Protein AF-0000000070419846 (afdb_homodimer)

Nearest PDB structures (foldseek):
  5hi3-assembly1_A  TM=6.469E-01  e=5.608E-05  Homo sapiens
  3jvf-assembly1_A  TM=5.948E-01  e=1.425E-04  Homo sapiens
  5hhx-assembly1_A-2  TM=6.392E-01  e=7.287E-04  Homo sapiens
  8ruu-assembly1_Y  TM=5.527E-01  e=9.476E-05  Homo sapiens
  1b8k-assembly1_A-2  TM=4.950E-01  e=3.834E-02  Homo sapiens

Foldseek 3Di:
DPPPPPPPPPPPPPPPPPQQADDFPDFDDDDDDDDPVQVVVLQCVLDPPPPPQQPQFFQVVVADVSFWDKDKAFPDPDQAPVSLQVCVVVDPDDDPQSPDQFHWGKIWIAHRFKVVGIDIAIDTRDQAGPPDPDCPFKGKDFRWRWDWMWGDNDSVDIDTTIGTGGHHIDMDTDDVDDDPPCSVD/DPPPPPPPPPPPPPPPPPLQADDFPDFDDDDDDDDPVQVVVLQCLLDPPPPPQQPQFGQVVVADVSFWDKDKAFPDPDQAPVSLQVCVVVDPDDDPQSPDQFHWGKIWIAHRFKVVGIDIAIDTRDQAGPPDPDCPFKGKDFRWRWDWMWGDNDSPDIDTTIGTGGHHIDMDTDDPDPPPVCSPD

Structure (mmCIF, N/CA/C/O backbone):
data_AF-0000000070419846-model_v1
#
loop_
_entity.id
_entity.type
_entity.pdbx_description
1 polymer 'Uncharacterized protein LOC111119300'
#
loop_
_atom_site.group_PDB
_atom_site.id
_atom_site.type_symbol
_atom_site.label_atom_id
_atom_site.label_alt_id
_atom_site.label_comp_id
_atom_site.label_asym_id
_atom_site.label_entity_id
_atom_site.label_seq_id
_atom_site.pdbx_PDB_ins_code
_atom_site.Cartn_x
_atom_site.Cartn_y
_atom_site.Cartn_z
_atom_site.occupancy
_atom_site.B_iso_or_equiv
_atom_site.auth_seq_id
_atom_site.auth_comp_id
_atom_site.auth_asym_id
_atom_site.auth_atom_id
_atom_site.pdbx_PDB_model_num
ATOM 1 N N . MET A 1 1 ? -61.688 34.969 5.359 1 37.31 1 MET A N 1
ATOM 2 C CA . MET A 1 1 ? -61.438 33.656 4.758 1 37.31 1 MET A CA 1
ATOM 3 C C . MET A 1 1 ? -59.969 33.469 4.426 1 37.31 1 MET A C 1
ATOM 5 O O . MET A 1 1 ? -59.438 34.094 3.494 1 37.31 1 MET A O 1
ATOM 9 N N . ILE A 1 2 ? -59.062 33.344 5.5 1 50.28 2 ILE A N 1
ATOM 10 C CA . ILE A 1 2 ? -57.625 33.125 5.473 1 50.28 2 ILE A CA 1
ATOM 11 C C . ILE A 1 2 ? -57.312 31.781 4.797 1 50.28 2 ILE A C 1
ATOM 13 O O . ILE A 1 2 ? -57.781 30.719 5.246 1 50.28 2 ILE A O 1
ATOM 17 N N . SER A 1 3 ? -57.031 31.766 3.43 1 44 3 SER A N 1
ATOM 18 C CA . SER A 1 3 ? -56.594 30.625 2.652 1 44 3 SER A CA 1
ATOM 19 C C . SER A 1 3 ? -55.281 30.078 3.186 1 44 3 SER A C 1
ATOM 21 O O . SER A 1 3 ? -54.281 30.812 3.258 1 44 3 SER A O 1
ATOM 23 N N . VAL A 1 4 ? -55.281 29.141 4.18 1 50.97 4 VAL A N 1
ATOM 24 C CA . VAL A 1 4 ? -54.156 28.344 4.625 1 50.97 4 VAL A CA 1
ATOM 25 C C . VAL A 1 4 ? -53.594 27.531 3.455 1 50.97 4 VAL A C 1
ATOM 27 O O . VAL A 1 4 ? -54.312 26.719 2.867 1 50.97 4 VAL A O 1
ATOM 30 N N . TYR A 1 5 ? -52.656 28.141 2.639 1 42.56 5 TYR A N 1
ATOM 31 C CA . TYR A 1 5 ? -51.844 27.359 1.703 1 42.56 5 TYR A CA 1
ATOM 32 C C . TYR A 1 5 ? -51.094 26.25 2.426 1 42.56 5 TYR A C 1
ATOM 34 O O . TYR A 1 5 ? -50.281 26.531 3.311 1 42.56 5 TYR A O 1
ATOM 42 N N . THR A 1 6 ? -51.688 25.016 2.541 1 43.53 6 THR A N 1
ATOM 43 C CA . THR A 1 6 ? -50.938 23.812 2.941 1 43.53 6 THR A CA 1
ATOM 44 C C . THR A 1 6 ? -49.781 23.531 1.973 1 43.53 6 THR A C 1
ATOM 46 O O . THR A 1 6 ? -50.031 23.328 0.778 1 43.53 6 THR A O 1
ATOM 49 N N . ILE A 1 7 ? -48.625 24.109 2.199 1 44.09 7 ILE A N 1
ATOM 50 C CA . ILE A 1 7 ? -47.406 23.688 1.52 1 44.09 7 ILE A CA 1
ATOM 51 C C . ILE A 1 7 ? -47.188 22.188 1.728 1 44.09 7 ILE A C 1
ATOM 53 O O . ILE A 1 7 ? -46.969 21.734 2.857 1 44.09 7 ILE A O 1
ATOM 57 N N . LEU A 1 8 ? -47.781 21.312 0.876 1 41.56 8 LEU A N 1
ATOM 58 C CA . LEU A 1 8 ? -47.438 19.906 0.787 1 41.56 8 LEU A CA 1
ATOM 59 C C . LEU A 1 8 ? -45.938 19.75 0.478 1 41.56 8 LEU A C 1
ATOM 61 O O . LEU A 1 8 ? -45.5 20.062 -0.626 1 41.56 8 LEU A O 1
ATOM 65 N N . THR A 1 9 ? -45 19.906 1.43 1 42.72 9 THR A N 1
ATOM 66 C CA . THR A 1 9 ? -43.625 19.516 1.261 1 42.72 9 THR A CA 1
ATOM 67 C C . THR A 1 9 ? -43.5 18.047 0.885 1 42.72 9 THR A C 1
ATOM 69 O O . THR A 1 9 ? -43.906 17.172 1.655 1 42.72 9 THR A O 1
ATOM 72 N N . THR A 1 10 ? -43.656 17.688 -0.413 1 47.22 10 THR A N 1
ATOM 73 C CA . THR A 1 10 ? -43.25 16.359 -0.835 1 47.22 10 THR A CA 1
ATOM 74 C C . THR A 1 10 ? -41.812 16.094 -0.409 1 47.22 10 THR A C 1
ATOM 76 O O . THR A 1 10 ? -40.875 16.797 -0.834 1 47.22 10 THR A O 1
ATOM 79 N N . LEU A 1 11 ? -41.562 15.617 0.785 1 41.91 11 LEU A N 1
ATOM 80 C CA . LEU A 1 11 ? -40.281 15.023 1.128 1 41.91 11 LEU A CA 1
ATOM 81 C C . LEU A 1 11 ? -39.875 14.008 0.073 1 41.91 11 LEU A C 1
ATOM 83 O O . LEU A 1 11 ? -40.5 12.969 -0.097 1 41.91 11 LEU A O 1
ATOM 87 N N . TYR A 1 12 ? -39.25 14.445 -1.065 1 44 12 TYR A N 1
ATOM 88 C CA . TYR A 1 12 ? -38.531 13.531 -1.932 1 44 12 TYR A CA 1
ATOM 89 C C . TYR A 1 12 ? -37.562 12.656 -1.119 1 44 12 TYR A C 1
ATOM 91 O O . TYR A 1 12 ? -36.531 13.117 -0.661 1 44 12 TYR A O 1
ATOM 99 N N . PHE A 1 13 ? -38.188 11.672 -0.424 1 40.84 13 PHE A N 1
ATOM 100 C CA . PHE A 1 13 ? -37.281 10.609 0.013 1 40.84 13 PHE A CA 1
ATOM 101 C C . PHE A 1 13 ? -36.531 10.023 -1.17 1 40.84 13 PHE A C 1
ATOM 103 O O . PHE A 1 13 ? -37.062 9.195 -1.908 1 40.84 13 PHE A O 1
ATOM 110 N N . LEU A 1 14 ? -35.594 10.727 -1.735 1 43.72 14 LEU A N 1
ATOM 111 C CA . LEU A 1 14 ? -34.625 9.969 -2.529 1 43.72 14 LEU A CA 1
ATOM 112 C C . LEU A 1 14 ? -34.094 8.773 -1.743 1 43.72 14 LEU A C 1
ATOM 114 O O . LEU A 1 14 ? -33.219 8.938 -0.899 1 43.72 14 LEU A O 1
ATOM 118 N N . GLY A 1 15 ? -35.031 7.891 -1.406 1 41.66 15 GLY A N 1
ATOM 119 C CA . GLY A 1 15 ? -34.469 6.629 -0.941 1 41.66 15 GLY A CA 1
ATOM 120 C C . GLY A 1 15 ? -33.25 6.176 -1.75 1 41.66 15 GLY A C 1
ATOM 121 O O . GLY A 1 15 ? -33.312 6.172 -2.982 1 41.66 15 GLY A O 1
ATOM 122 N N . ALA A 1 16 ? -32.094 6.34 -1.321 1 46.41 16 ALA A N 1
ATOM 123 C CA . ALA A 1 16 ? -30.984 5.594 -1.907 1 46.41 16 ALA A CA 1
ATOM 124 C C . ALA A 1 16 ? -31.422 4.188 -2.311 1 46.41 16 ALA A C 1
ATOM 126 O O . ALA A 1 16 ? -31.812 3.387 -1.463 1 46.41 16 ALA A O 1
ATOM 127 N N . THR A 1 17 ? -32.062 3.947 -3.406 1 48.06 17 THR A N 1
ATOM 128 C CA . THR A 1 17 ? -32.25 2.582 -3.885 1 48.06 17 THR A CA 1
ATOM 129 C C . THR A 1 17 ? -30.984 1.756 -3.658 1 48.06 17 THR A C 1
ATOM 131 O O . THR A 1 17 ? -29.922 2.068 -4.207 1 48.06 17 THR A O 1
ATOM 134 N N . ALA A 1 18 ? -30.828 1.277 -2.471 1 52.78 18 ALA A N 1
ATOM 135 C CA . ALA A 1 18 ? -29.797 0.245 -2.332 1 52.78 18 ALA A CA 1
ATOM 136 C C . ALA A 1 18 ? -29.781 -0.679 -3.547 1 52.78 18 ALA A C 1
ATOM 138 O O . ALA A 1 18 ? -30.812 -1.282 -3.887 1 52.78 18 ALA A O 1
ATOM 139 N N . ALA A 1 19 ? -29 -0.347 -4.539 1 59.25 19 ALA A N 1
ATOM 140 C CA . ALA A 1 19 ? -28.891 -1.226 -5.699 1 59.25 19 ALA A CA 1
ATOM 141 C C . ALA A 1 19 ? -28.922 -2.693 -5.281 1 59.25 19 ALA A C 1
ATOM 143 O O . ALA A 1 19 ? -28.219 -3.09 -4.344 1 59.25 19 ALA A O 1
ATOM 144 N N . MET A 1 20 ? -29.969 -3.449 -5.504 1 72.81 20 MET A N 1
ATOM 145 C CA . MET A 1 20 ? -30.141 -4.883 -5.285 1 72.81 20 MET A CA 1
ATOM 146 C C . MET A 1 20 ? -28.906 -5.656 -5.754 1 72.81 20 MET A C 1
ATOM 148 O O . MET A 1 20 ? -28.453 -5.477 -6.887 1 72.81 20 MET A O 1
ATOM 152 N N . THR A 1 21 ? -28 -6.102 -4.875 1 78.62 21 THR A N 1
ATOM 153 C CA . THR A 1 21 ? -26.859 -6.945 -5.215 1 78.62 21 THR A CA 1
ATOM 154 C C . THR A 1 21 ? -27.312 -8.344 -5.605 1 78.62 21 THR A C 1
ATOM 156 O O . THR A 1 21 ? -28.25 -8.891 -5.004 1 78.62 21 THR A O 1
ATOM 159 N N . ILE A 1 22 ? -26.906 -8.797 -6.738 1 83.69 22 ILE A N 1
ATOM 160 C CA . ILE A 1 22 ? -27.219 -10.125 -7.254 1 83.69 22 ILE A CA 1
ATOM 161 C C . ILE A 1 22 ? -26.375 -11.172 -6.523 1 83.69 22 ILE A C 1
ATOM 163 O O . ILE A 1 22 ? -25.172 -10.984 -6.336 1 83.69 22 ILE A O 1
ATOM 167 N N . ARG A 1 23 ? -27.047 -12.227 -6.008 1 84.12 23 ARG A N 1
ATOM 168 C CA . ARG A 1 23 ? -26.344 -13.375 -5.438 1 84.12 23 ARG A CA 1
ATOM 169 C C . ARG A 1 23 ? -26.438 -14.586 -6.355 1 84.12 23 ARG A C 1
ATOM 171 O O . ARG A 1 23 ? -27.531 -15.008 -6.715 1 84.12 23 ARG A O 1
ATOM 178 N N . CYS A 1 24 ? -25.25 -15.055 -6.676 1 86.31 24 CYS A N 1
ATOM 179 C CA . CYS A 1 24 ? -25.203 -16.219 -7.543 1 86.31 24 CYS A CA 1
ATOM 180 C C . CYS A 1 24 ? -25.141 -17.5 -6.723 1 86.31 24 CYS A C 1
ATOM 182 O O . CYS A 1 24 ? -24.516 -17.547 -5.664 1 86.31 24 CYS A O 1
ATOM 184 N N . ASN A 1 25 ? -25.781 -18.547 -7.051 1 82.06 25 ASN A N 1
ATOM 185 C CA . ASN A 1 25 ? -25.875 -19.797 -6.316 1 82.06 25 ASN A CA 1
ATOM 186 C C . ASN A 1 25 ? -24.562 -20.562 -6.324 1 82.06 25 ASN A C 1
ATOM 188 O O . ASN A 1 25 ? -24.219 -21.234 -5.352 1 82.06 25 ASN A O 1
ATOM 192 N N . ARG A 1 26 ? -23.797 -20.438 -7.375 1 80.88 26 ARG A N 1
ATOM 193 C CA . ARG A 1 26 ? -22.531 -21.156 -7.477 1 80.88 26 ARG A CA 1
ATOM 194 C C . ARG A 1 26 ? -21.375 -20.328 -6.922 1 80.88 26 ARG A C 1
ATOM 196 O O . ARG A 1 26 ? -21.156 -19.203 -7.359 1 80.88 26 ARG A O 1
ATOM 203 N N . PRO A 1 27 ? -20.766 -21.016 -5.949 1 80 27 PRO A N 1
ATOM 204 C CA . PRO A 1 27 ? -19.578 -20.281 -5.473 1 80 27 PRO A CA 1
ATOM 205 C C . PRO A 1 27 ? -18.531 -20.078 -6.562 1 80 27 PRO A C 1
ATOM 207 O O . PRO A 1 27 ? -18.438 -20.891 -7.484 1 80 27 PRO A O 1
ATOM 210 N N . LEU A 1 28 ? -17.953 -18.938 -6.5 1 82.06 28 LEU A N 1
ATOM 211 C CA . LEU A 1 28 ? -16.859 -18.672 -7.43 1 82.06 28 LEU A CA 1
ATOM 212 C C . LEU A 1 28 ? -15.594 -19.406 -6.996 1 82.06 28 LEU A C 1
ATOM 214 O O . LEU A 1 28 ? -14.891 -18.953 -6.086 1 82.06 28 LEU A O 1
ATOM 218 N N . THR A 1 29 ? -15.43 -20.594 -7.473 1 75.81 29 THR A N 1
ATOM 219 C CA . THR A 1 29 ? -14.25 -21.391 -7.16 1 75.81 29 THR A CA 1
ATOM 220 C C . THR A 1 29 ? -13.328 -21.484 -8.375 1 75.81 29 THR A C 1
ATOM 222 O O . THR A 1 29 ? -13.578 -22.281 -9.289 1 75.81 29 THR A O 1
ATOM 225 N N . LEU A 1 30 ? -12.539 -20.578 -8.484 1 81.5 30 LEU A N 1
ATOM 226 C CA . LEU A 1 30 ? -11.555 -20.562 -9.57 1 81.5 30 LEU A CA 1
ATOM 227 C C . LEU A 1 30 ? -10.141 -20.703 -9.023 1 81.5 30 LEU A C 1
ATOM 229 O O . LEU A 1 30 ? -9.859 -20.281 -7.898 1 81.5 30 LEU A O 1
ATOM 233 N N . THR A 1 31 ? -9.414 -21.469 -9.789 1 84.19 31 THR A N 1
ATOM 234 C CA . THR A 1 31 ? -7.996 -21.484 -9.453 1 84.19 31 THR A CA 1
ATOM 235 C C . THR A 1 31 ? -7.359 -20.125 -9.734 1 84.19 31 THR A C 1
ATOM 237 O O . THR A 1 31 ? -7.539 -19.562 -10.82 1 84.19 31 THR A O 1
ATOM 240 N N . TYR A 1 32 ? -6.836 -19.625 -8.828 1 88.12 32 TYR A N 1
ATOM 241 C CA . TYR A 1 32 ? -6.223 -18.312 -8.93 1 88.12 32 TYR A CA 1
ATOM 242 C C . TYR A 1 32 ? -4.738 -18.359 -8.578 1 88.12 32 TYR A C 1
ATOM 244 O O . TYR A 1 32 ? -4.363 -18.938 -7.555 1 88.12 32 TYR 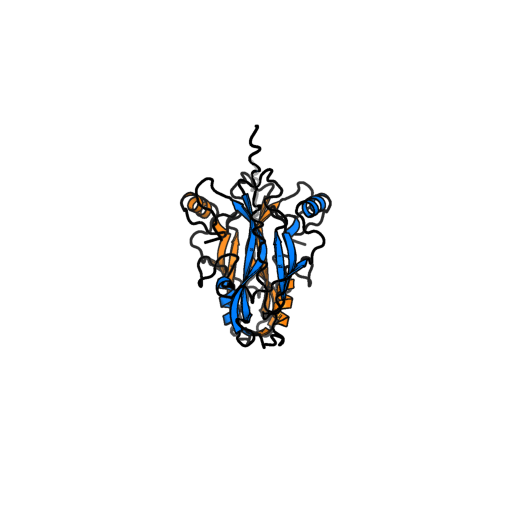A O 1
ATOM 252 N N . SER A 1 33 ? -3.934 -17.906 -9.617 1 90.19 33 SER A N 1
ATOM 253 C CA . SER A 1 33 ? -2.492 -17.844 -9.391 1 90.19 33 SER A CA 1
ATOM 254 C C . SER A 1 33 ? -1.874 -16.656 -10.133 1 90.19 33 SER A C 1
ATOM 256 O O . SER A 1 33 ? -2.434 -16.172 -11.125 1 90.19 33 SER A O 1
ATOM 258 N N . LYS A 1 34 ? -0.751 -16.25 -9.57 1 91.25 34 LYS A N 1
ATOM 259 C CA . LYS A 1 34 ? 0.031 -15.18 -10.195 1 91.25 34 LYS A CA 1
ATOM 260 C C . LYS A 1 34 ? 1.5 -15.578 -10.312 1 91.25 34 LYS A C 1
ATOM 262 O O . LYS A 1 34 ? 2.064 -16.172 -9.398 1 91.25 34 LYS A O 1
ATOM 267 N N . ASN A 1 35 ? 2.006 -15.242 -11.5 1 91.38 35 ASN A N 1
ATOM 268 C CA . ASN A 1 35 ? 3.436 -15.477 -11.688 1 91.38 35 ASN A CA 1
ATOM 269 C C . ASN A 1 35 ? 4.242 -14.195 -11.492 1 91.38 35 ASN A C 1
ATOM 271 O O . ASN A 1 35 ? 3.689 -13.156 -11.125 1 91.38 35 ASN A O 1
ATOM 275 N N . GLU A 1 36 ? 5.562 -14.273 -11.727 1 90.75 36 GLU A N 1
ATOM 276 C CA . GLU A 1 36 ? 6.461 -13.148 -11.492 1 90.75 36 GLU A CA 1
ATOM 277 C C . GLU A 1 36 ? 6.09 -11.953 -12.367 1 90.75 36 GLU A C 1
ATOM 279 O O . GLU A 1 36 ? 6.113 -10.812 -11.906 1 90.75 36 GLU A O 1
ATOM 284 N N . GLY A 1 37 ? 5.816 -12.281 -13.586 1 90.75 37 GLY A N 1
ATOM 285 C CA . GLY A 1 37 ? 5.414 -11.227 -14.5 1 90.75 37 GLY A CA 1
ATOM 286 C C . GLY A 1 37 ? 4.164 -10.492 -14.047 1 90.75 37 GLY A C 1
ATOM 287 O O . GLY A 1 37 ? 4.086 -9.266 -14.148 1 90.75 37 GLY A O 1
ATOM 288 N N . ASP A 1 38 ? 3.174 -11.195 -13.547 1 92.12 38 ASP A N 1
ATOM 289 C CA . ASP A 1 38 ? 1.941 -10.617 -13.023 1 92.12 38 ASP A CA 1
ATOM 290 C C . ASP A 1 38 ? 2.229 -9.703 -11.836 1 92.12 38 ASP A C 1
ATOM 292 O O . ASP A 1 38 ? 1.673 -8.609 -11.734 1 92.12 38 ASP A O 1
ATOM 296 N N . ILE A 1 39 ? 3.125 -10.18 -11.008 1 92.44 39 ILE A N 1
ATOM 297 C CA . ILE A 1 39 ? 3.445 -9.445 -9.789 1 92.44 39 ILE A CA 1
ATOM 298 C C . ILE A 1 39 ? 4.164 -8.148 -10.141 1 92.44 39 ILE A C 1
ATOM 300 O O . ILE A 1 39 ? 3.873 -7.094 -9.562 1 92.44 39 ILE A O 1
ATOM 304 N N . LEU A 1 40 ? 5.066 -8.234 -11.055 1 92.56 40 LEU A N 1
ATOM 305 C CA . LEU A 1 40 ? 5.758 -7.035 -11.508 1 92.56 40 LEU A CA 1
ATOM 306 C C . LEU A 1 40 ? 4.781 -6.039 -12.125 1 92.56 40 LEU A C 1
ATOM 308 O O . LEU A 1 40 ? 4.832 -4.844 -11.82 1 92.56 40 LEU A O 1
ATOM 312 N N . LYS A 1 41 ? 3.955 -6.562 -12.93 1 93.5 41 LYS A N 1
ATOM 313 C CA . LYS A 1 41 ? 2.947 -5.703 -13.547 1 93.5 41 LYS A CA 1
ATOM 314 C C . LYS A 1 41 ? 2.084 -5.023 -12.492 1 93.5 41 LYS A C 1
ATOM 316 O O . LYS A 1 41 ? 1.83 -3.818 -12.57 1 93.5 41 LYS A O 1
ATOM 321 N N . GLU A 1 42 ? 1.662 -5.699 -11.484 1 94.69 42 GLU A N 1
ATOM 322 C CA . GLU A 1 42 ? 0.811 -5.168 -10.43 1 94.69 42 GLU A CA 1
ATOM 323 C C . GLU A 1 42 ? 1.531 -4.082 -9.633 1 94.69 42 GLU A C 1
ATOM 325 O O . GLU A 1 42 ? 0.911 -3.109 -9.195 1 94.69 42 GLU A O 1
ATOM 330 N N . SER A 1 43 ? 2.832 -4.316 -9.484 1 95.88 43 SER A N 1
ATOM 331 C CA . SER A 1 43 ? 3.578 -3.326 -8.719 1 95.88 43 SER A CA 1
ATOM 332 C C . SER A 1 43 ? 3.604 -1.979 -9.43 1 95.88 43 SER A C 1
ATOM 334 O O . SER A 1 43 ? 3.84 -0.943 -8.805 1 95.88 43 SER A O 1
ATOM 336 N N . ARG A 1 44 ? 3.32 -1.996 -10.734 1 96.19 44 ARG A N 1
ATOM 337 C CA . ARG A 1 44 ? 3.363 -0.771 -11.523 1 96.19 44 ARG A CA 1
ATOM 338 C C . ARG A 1 44 ? 2.021 -0.046 -11.484 1 96.19 44 ARG A C 1
ATOM 340 O O . ARG A 1 44 ? 1.925 1.113 -11.891 1 96.19 44 ARG A O 1
ATOM 347 N N . TYR A 1 45 ? 1.016 -0.64 -10.922 1 96.44 45 TYR A N 1
ATOM 348 C CA . TYR A 1 45 ? -0.316 -0.047 -10.953 1 96.44 45 TYR A CA 1
ATOM 349 C C . TYR A 1 45 ? -0.399 1.156 -10.023 1 96.44 45 TYR A C 1
ATOM 351 O O . TYR A 1 45 ? -1.355 1.934 -10.086 1 96.44 45 TYR A O 1
ATOM 359 N N . ILE A 1 46 ? 0.594 1.392 -9.188 1 96.12 46 ILE A N 1
ATOM 360 C CA . ILE A 1 46 ? 0.594 2.533 -8.281 1 96.12 46 ILE A CA 1
ATOM 361 C C . ILE A 1 46 ? 0.958 3.803 -9.047 1 96.12 46 ILE A C 1
ATOM 363 O O . ILE A 1 46 ? 0.808 4.914 -8.531 1 96.12 46 ILE A O 1
ATOM 367 N N . LEU A 1 47 ? 1.462 3.621 -10.266 1 95.69 47 LEU A N 1
ATOM 368 C CA . LEU A 1 47 ? 1.844 4.762 -11.094 1 95.69 47 LEU A CA 1
ATOM 369 C C . LEU A 1 47 ? 0.614 5.535 -11.555 1 95.69 47 LEU A C 1
ATOM 371 O O . LEU A 1 47 ? -0.405 4.938 -11.906 1 95.69 47 LEU A O 1
ATOM 375 N N . PRO A 1 48 ? 0.727 6.828 -11.461 1 89.62 48 PRO A N 1
ATOM 376 C CA . PRO A 1 48 ? -0.422 7.625 -11.898 1 89.62 48 PRO A CA 1
ATOM 377 C C . PRO A 1 48 ? -0.742 7.426 -13.383 1 89.62 48 PRO A C 1
ATOM 379 O O . PRO A 1 48 ? 0.167 7.238 -14.195 1 89.62 48 PRO A O 1
ATOM 382 N N . ASN A 1 49 ? -2.055 7.508 -13.711 1 80.62 49 ASN A N 1
ATOM 383 C CA . ASN A 1 49 ? -2.58 7.504 -15.07 1 80.62 49 ASN A CA 1
ATOM 384 C C . ASN A 1 49 ? -2.053 6.316 -15.867 1 80.62 49 ASN A C 1
ATOM 386 O O . ASN A 1 49 ? -1.656 6.469 -17.031 1 80.62 49 ASN A O 1
ATOM 390 N N . SER A 1 50 ? -1.911 5.242 -15.102 1 81 50 SER A N 1
ATOM 391 C CA . SER A 1 50 ? -1.412 4.059 -15.797 1 81 50 SER A CA 1
ATOM 392 C C . SER A 1 50 ? -2.51 3.016 -15.969 1 81 50 SER A C 1
ATOM 394 O O . SER A 1 50 ? -3.354 2.846 -15.086 1 81 50 SER A O 1
ATOM 396 N N . HIS A 1 51 ? -2.65 2.426 -17.172 1 82.12 51 HIS A N 1
ATOM 397 C CA . HIS A 1 51 ? -3.424 1.214 -17.422 1 82.12 51 HIS A CA 1
ATOM 398 C C . HIS A 1 51 ? -4.918 1.472 -17.266 1 82.12 51 HIS A C 1
ATOM 400 O O . HIS A 1 51 ? -5.668 0.575 -16.875 1 82.12 51 HIS A O 1
ATOM 406 N N . GLY A 1 52 ? -5.328 2.762 -17.406 1 88.56 52 GLY A N 1
ATOM 407 C CA . GLY A 1 52 ? -6.746 3.059 -17.281 1 88.56 52 GLY A CA 1
ATOM 408 C C . GLY A 1 52 ? -7.25 2.967 -15.852 1 88.56 52 GLY A C 1
ATOM 409 O O . GLY A 1 52 ? -8.461 2.896 -15.617 1 88.56 52 GLY A O 1
ATOM 410 N N . ILE A 1 53 ? -6.398 2.924 -14.93 1 91.94 53 ILE A N 1
ATOM 411 C CA . ILE A 1 53 ? -6.742 2.814 -13.516 1 91.94 53 ILE A CA 1
ATOM 412 C C . ILE A 1 53 ? -7.156 4.184 -12.984 1 91.94 53 ILE A C 1
ATOM 414 O O . ILE A 1 53 ? -6.461 5.18 -13.195 1 91.94 53 ILE A O 1
ATOM 418 N N . ARG A 1 54 ? -8.297 4.184 -12.359 1 91.06 54 ARG A N 1
ATOM 419 C CA . ARG A 1 54 ? -8.703 5.367 -11.609 1 91.06 54 ARG A CA 1
ATOM 420 C C . ARG A 1 54 ? -8.344 5.234 -10.133 1 91.06 54 ARG A C 1
ATOM 422 O O . ARG A 1 54 ? -8.625 4.207 -9.508 1 91.06 54 ARG A O 1
ATOM 429 N N . HIS A 1 55 ? -7.781 6.234 -9.656 1 88.12 55 HIS A N 1
ATOM 430 C CA . HIS A 1 55 ? -7.352 6.207 -8.266 1 88.12 55 HIS A CA 1
ATOM 431 C C . HIS A 1 55 ? -8.523 5.914 -7.332 1 88.12 55 HIS A C 1
ATOM 433 O O . HIS A 1 55 ? -9.578 6.543 -7.434 1 88.12 55 HIS A O 1
ATOM 439 N N . GLY A 1 56 ? -8.32 4.891 -6.48 1 90.75 56 GLY A N 1
ATOM 440 C CA . GLY A 1 56 ? -9.328 4.547 -5.492 1 90.75 56 GLY A CA 1
ATOM 441 C C . GLY A 1 56 ? -10.438 3.666 -6.043 1 90.75 56 GLY A C 1
ATOM 442 O O . GLY A 1 56 ? -11.289 3.184 -5.293 1 90.75 56 GLY A O 1
ATOM 443 N N . LEU A 1 57 ? -10.398 3.482 -7.406 1 93.5 57 LEU A N 1
ATOM 444 C CA . LEU A 1 57 ? -11.461 2.686 -8.008 1 93.5 57 LEU A CA 1
ATOM 445 C C . LEU A 1 57 ? -10.883 1.546 -8.836 1 93.5 57 LEU A C 1
ATOM 447 O O . LEU A 1 57 ? -11.555 0.542 -9.078 1 93.5 57 LEU A O 1
ATOM 451 N N . GLY A 1 58 ? -9.672 1.728 -9.195 1 95.44 58 GLY A N 1
ATOM 452 C CA . GLY A 1 58 ? -9.156 0.771 -10.164 1 95.44 58 GLY A CA 1
ATOM 453 C C . GLY A 1 58 ? -9.984 0.704 -11.43 1 95.44 58 GLY A C 1
ATOM 454 O O . GLY A 1 58 ? -10.281 1.733 -12.039 1 95.44 58 GLY A O 1
ATOM 455 N N . THR A 1 59 ? -10.289 -0.508 -11.852 1 96.12 59 THR A N 1
ATOM 456 C CA . THR A 1 59 ? -11.156 -0.688 -13.008 1 96.12 59 THR A CA 1
ATOM 457 C C . THR A 1 59 ? -12.508 -1.247 -12.586 1 96.12 59 THR A C 1
ATOM 459 O O . THR A 1 59 ? -13.219 -1.843 -13.398 1 96.12 59 THR A O 1
ATOM 462 N N . LEU A 1 60 ? -12.844 -1.082 -11.383 1 95.56 60 LEU A N 1
ATOM 463 C CA . LEU A 1 60 ? -14.094 -1.592 -10.828 1 95.56 60 LEU A CA 1
ATOM 464 C C . LEU A 1 60 ? -15.289 -0.934 -11.5 1 95.56 60 LEU A C 1
ATOM 466 O O . LEU A 1 60 ? -16.391 -1.499 -11.516 1 95.56 60 LEU A O 1
ATOM 470 N N . PHE A 1 61 ? -15.062 0.238 -12.047 1 94.06 61 PHE A N 1
ATOM 471 C CA . PHE A 1 61 ? -16.141 0.986 -12.688 1 94.06 61 PHE A CA 1
ATOM 472 C C . PHE A 1 61 ? -16.641 0.256 -13.922 1 94.06 61 PHE A C 1
ATOM 474 O O . PHE A 1 61 ? -17.703 0.586 -14.453 1 94.06 61 PHE A O 1
ATOM 481 N N . THR A 1 62 ? -15.93 -0.727 -14.391 1 94.88 62 THR A N 1
ATOM 482 C CA . THR A 1 62 ? -16.328 -1.473 -15.586 1 94.88 62 THR A CA 1
ATOM 483 C C . THR A 1 62 ? -17.281 -2.602 -15.219 1 94.88 62 THR A C 1
ATOM 485 O O . THR A 1 62 ? -17.859 -3.248 -16.109 1 94.88 62 THR A O 1
ATOM 488 N N . ILE A 1 63 ? -17.5 -2.906 -13.938 1 95.25 63 ILE A N 1
ATOM 489 C CA . ILE A 1 63 ? -18.328 -4.004 -13.469 1 95.25 63 ILE A CA 1
ATOM 490 C C . ILE A 1 63 ? -19.719 -3.482 -13.094 1 95.25 63 ILE A C 1
ATOM 492 O O . ILE A 1 63 ? -19.844 -2.432 -12.461 1 95.25 63 ILE A O 1
ATOM 496 N N . ASP A 1 64 ? -20.719 -4.164 -13.562 1 94.69 64 ASP A N 1
ATOM 497 C CA . ASP A 1 64 ? -22.078 -3.861 -13.125 1 94.69 64 ASP A CA 1
ATOM 498 C C . ASP A 1 64 ? -22.172 -3.828 -11.602 1 94.69 64 ASP A C 1
ATOM 500 O O . ASP A 1 64 ? -21.797 -4.797 -10.93 1 94.69 64 ASP A O 1
ATOM 504 N N . PRO A 1 65 ? -22.656 -2.711 -11.07 1 94.19 65 PRO A N 1
ATOM 505 C CA . PRO A 1 65 ? -22.734 -2.564 -9.617 1 94.19 65 PRO A CA 1
ATOM 506 C C . PRO A 1 65 ? -23.547 -3.678 -8.953 1 94.19 65 PRO A C 1
ATOM 508 O O . PRO A 1 65 ? -23.328 -3.973 -7.77 1 94.19 65 PRO A O 1
ATOM 511 N N . ALA A 1 66 ? -24.438 -4.27 -9.711 1 93.81 66 ALA A N 1
ATOM 512 C CA . ALA A 1 66 ? -25.234 -5.352 -9.148 1 93.81 66 ALA A CA 1
ATOM 513 C C . ALA A 1 66 ? -24.359 -6.539 -8.75 1 93.81 66 ALA A C 1
ATOM 515 O O . ALA A 1 66 ? -24.781 -7.371 -7.938 1 93.81 66 ALA A O 1
ATOM 516 N N . PHE A 1 67 ? -23.172 -6.57 -9.305 1 94.75 67 PHE A N 1
ATOM 517 C CA . PHE A 1 67 ? -22.312 -7.711 -9.039 1 94.75 67 PHE A CA 1
ATOM 518 C C . PHE A 1 67 ? -21.188 -7.324 -8.078 1 94.75 67 PHE A C 1
ATOM 520 O O . PHE A 1 67 ? -20.266 -8.117 -7.84 1 94.75 67 PHE A O 1
ATOM 527 N N . ILE A 1 68 ? -21.203 -6.145 -7.5 1 94.31 68 ILE A N 1
ATOM 528 C CA . ILE A 1 68 ? -20.234 -5.695 -6.508 1 94.31 68 ILE A CA 1
ATOM 529 C C . ILE A 1 68 ? -20.844 -5.77 -5.113 1 94.31 68 ILE A C 1
ATOM 531 O O . ILE A 1 68 ? -21.641 -4.906 -4.734 1 94.31 68 ILE A O 1
ATOM 535 N N . ASN A 1 69 ? -20.5 -6.84 -4.48 1 92.19 69 ASN A N 1
ATOM 536 C CA . ASN A 1 69 ? -21.047 -7.086 -3.154 1 92.19 69 ASN A CA 1
ATOM 537 C C . ASN A 1 69 ? -19.969 -7.023 -2.076 1 92.19 69 ASN A C 1
ATOM 539 O O . ASN A 1 69 ? -19.828 -7.957 -1.284 1 92.19 69 ASN A O 1
ATOM 543 N N . ILE A 1 70 ? -19.281 -5.93 -1.987 1 95.69 70 ILE A N 1
ATOM 544 C CA . ILE A 1 70 ? -18.188 -5.801 -1.034 1 95.69 70 ILE A CA 1
ATOM 545 C C . ILE A 1 70 ? -18.734 -5.527 0.361 1 95.69 70 ILE A C 1
ATOM 547 O O . ILE A 1 70 ? -19.531 -4.605 0.547 1 95.69 70 ILE A O 1
ATOM 551 N N . GLN A 1 71 ? -18.359 -6.328 1.255 1 96.38 71 GLN A N 1
ATOM 552 C CA . GLN A 1 71 ? -18.672 -6.156 2.668 1 96.38 71 GLN A CA 1
ATOM 553 C C . GLN A 1 71 ? -17.422 -5.922 3.492 1 96.38 71 GLN A C 1
ATOM 555 O O . GLN A 1 71 ? -16.359 -6.469 3.186 1 96.38 71 GLN A O 1
ATOM 560 N N . HIS A 1 72 ? -17.578 -5.078 4.5 1 98 72 HIS A N 1
ATOM 561 C CA . HIS A 1 72 ? -16.453 -4.789 5.371 1 98 72 HIS A CA 1
ATOM 562 C C . HIS A 1 72 ? -16.719 -5.262 6.797 1 98 72 HIS A C 1
ATOM 564 O O . HIS A 1 72 ? -17.812 -5.07 7.32 1 98 72 HIS A O 1
ATOM 570 N N . ILE A 1 73 ? -15.758 -5.969 7.332 1 98.12 73 ILE A N 1
ATOM 571 C CA . ILE A 1 73 ? -15.789 -6.359 8.734 1 98.12 73 ILE A CA 1
ATOM 572 C C . ILE A 1 73 ? -14.578 -5.773 9.461 1 98.12 73 ILE A C 1
ATOM 574 O O . ILE A 1 73 ? -13.438 -6.109 9.141 1 98.12 73 ILE A O 1
ATOM 578 N N . ASN A 1 74 ? -14.867 -5 10.5 1 98 74 ASN A N 1
ATOM 579 C CA . ASN A 1 74 ? -13.766 -4.375 11.227 1 98 74 ASN A CA 1
ATOM 580 C C . ASN A 1 74 ? -12.883 -5.418 11.906 1 98 74 ASN A C 1
ATOM 582 O O . ASN A 1 74 ? -13.383 -6.359 12.523 1 98 74 ASN A O 1
ATOM 586 N N . HIS A 1 75 ? -11.648 -5.277 11.719 1 97.25 75 HIS A N 1
ATOM 587 C CA . HIS A 1 75 ? -10.68 -6.109 12.422 1 97.25 75 HIS A CA 1
ATOM 588 C C . HIS A 1 75 ? -10.195 -5.434 13.695 1 97.25 75 HIS A C 1
ATOM 590 O O . HIS A 1 75 ? -10.047 -6.086 14.734 1 97.25 75 HIS A O 1
ATOM 596 N N . SER A 1 76 ? -10 -4.086 13.602 1 95 76 SER A N 1
ATOM 597 C CA . SER A 1 76 ? -9.555 -3.303 14.75 1 95 76 SER A CA 1
ATOM 598 C C . SER A 1 76 ? -10.711 -3.012 15.703 1 95 76 SER A C 1
ATOM 600 O O . SER A 1 76 ? -11.859 -2.914 15.281 1 95 76 SER A O 1
ATOM 602 N N . GLU A 1 77 ? -10.32 -2.85 16.938 1 93.69 77 GLU A N 1
ATOM 603 C CA . GLU A 1 77 ? -11.312 -2.496 17.938 1 93.69 77 GLU A CA 1
ATOM 604 C C . GLU A 1 77 ? -11.641 -1.005 17.891 1 93.69 77 GLU A C 1
ATOM 606 O O . GLU A 1 77 ? -12.805 -0.615 17.984 1 93.69 77 GLU A O 1
ATOM 611 N N . LYS A 1 78 ? -10.586 -0.25 17.719 1 93.88 78 LYS A N 1
ATOM 612 C CA . LYS A 1 78 ? -10.758 1.195 17.609 1 93.88 78 LYS A CA 1
ATOM 613 C C . LYS A 1 78 ? -10.891 1.618 16.156 1 93.88 78 LYS A C 1
ATOM 615 O O . LYS A 1 78 ? -9.977 1.412 15.352 1 93.88 78 LYS A O 1
ATOM 620 N N . THR A 1 79 ? -12.062 2.252 15.859 1 96.31 79 THR A N 1
ATOM 621 C CA . THR A 1 79 ? -12.312 2.504 14.438 1 96.31 79 THR A CA 1
ATOM 622 C C . THR A 1 79 ? -12.672 3.969 14.211 1 96.31 79 THR A C 1
ATOM 624 O O . THR A 1 79 ? -12.852 4.395 13.062 1 96.31 79 THR A O 1
ATOM 627 N N . THR A 1 80 ? -12.852 4.727 15.266 1 96.06 80 THR A N 1
ATOM 628 C CA . THR A 1 80 ? -13.195 6.137 15.102 1 96.06 80 THR A CA 1
ATOM 629 C C . THR A 1 80 ? -11.992 7.027 15.398 1 96.06 80 THR A C 1
ATOM 631 O O . THR A 1 80 ? -11.062 6.613 16.094 1 96.06 80 THR A O 1
ATOM 634 N N . CYS A 1 81 ? -12.047 8.188 14.852 1 94.75 81 CYS A N 1
ATOM 635 C CA . CYS A 1 81 ? -10.969 9.148 15.047 1 94.75 81 CYS A CA 1
ATOM 636 C C . CYS A 1 81 ? -10.75 9.43 16.531 1 94.75 81 CYS A C 1
ATOM 638 O O . CYS A 1 81 ? -9.617 9.445 17.016 1 94.75 81 CYS A O 1
ATOM 640 N N . GLU A 1 82 ? -11.805 9.625 17.266 1 93.38 82 GLU A N 1
ATOM 641 C CA . GLU A 1 82 ? -11.75 9.969 18.672 1 93.38 82 GLU A CA 1
ATOM 642 C C . GLU A 1 82 ? -11.125 8.836 19.5 1 93.38 82 GLU A C 1
ATOM 644 O O . GLU A 1 82 ? -10.312 9.086 20.391 1 93.38 82 GLU A O 1
ATOM 649 N N . GLU A 1 83 ? -11.477 7.633 19.172 1 93.81 83 GLU A N 1
ATOM 650 C CA . GLU A 1 83 ? -10.961 6.48 19.906 1 93.81 83 GLU A CA 1
ATOM 651 C C . GLU A 1 83 ? -9.453 6.344 19.719 1 93.81 83 GLU A C 1
ATOM 653 O O . GLU A 1 83 ? -8.727 6.094 20.688 1 93.81 83 GLU A O 1
ATOM 658 N N . ILE A 1 84 ? -9.039 6.551 18.516 1 91.88 84 ILE A N 1
ATOM 659 C CA . ILE A 1 84 ? -7.621 6.379 18.219 1 91.88 84 ILE A CA 1
ATOM 660 C C . ILE A 1 84 ? -6.828 7.543 18.812 1 91.88 84 ILE A C 1
ATOM 662 O O . ILE A 1 84 ? -5.758 7.34 19.391 1 91.88 84 ILE A O 1
ATOM 666 N N . ARG A 1 85 ? -7.312 8.703 18.734 1 87.44 85 ARG A N 1
ATOM 667 C CA . ARG A 1 85 ? -6.668 9.883 19.297 1 87.44 85 ARG A CA 1
ATOM 668 C C . ARG A 1 85 ? -6.457 9.719 20.797 1 87.44 85 ARG A C 1
ATOM 670 O O . ARG A 1 85 ? -5.375 10 21.312 1 87.44 85 ARG A O 1
ATOM 677 N N . SER A 1 86 ? -7.434 9.258 21.453 1 88.44 86 SER A N 1
ATOM 678 C CA . SER A 1 86 ? -7.363 9.07 22.891 1 88.44 86 SER A CA 1
ATOM 679 C C . SER A 1 86 ? -6.344 7.992 23.266 1 88.44 86 SER A C 1
ATOM 681 O O . SER A 1 86 ? -5.586 8.148 24.219 1 88.44 86 SER A O 1
ATOM 683 N N . SER A 1 87 ? -6.352 6.977 22.484 1 83.31 87 SER A N 1
ATOM 684 C CA . SER A 1 87 ? -5.441 5.867 22.75 1 83.31 87 SER A CA 1
ATOM 685 C C . SER A 1 87 ? -3.986 6.297 22.578 1 83.31 87 SER A C 1
ATOM 687 O O . SER A 1 87 ? -3.113 5.863 23.328 1 83.31 87 SER A O 1
ATOM 689 N N . THR A 1 88 ? -3.74 7.117 21.625 1 81.88 88 THR A N 1
ATOM 690 C CA . THR A 1 88 ? -2.373 7.539 21.344 1 81.88 88 THR A CA 1
ATOM 691 C C . THR A 1 88 ? -1.845 8.445 22.453 1 81.88 88 THR A C 1
ATOM 693 O O . THR A 1 88 ? -0.634 8.539 22.656 1 81.88 88 THR A O 1
ATOM 696 N N . LEU A 1 89 ? -2.631 9.039 23.109 1 79.12 89 LEU A N 1
ATOM 697 C CA . LEU A 1 89 ? -2.248 9.914 24.219 1 79.12 89 LEU A CA 1
ATOM 698 C C . LEU A 1 89 ? -1.886 9.102 25.453 1 79.12 89 LEU A C 1
ATOM 700 O O . LEU A 1 89 ? -1.063 9.531 26.266 1 79.12 89 LEU A O 1
ATOM 704 N N . SER A 1 90 ? -2.387 7.922 25.438 1 78.12 90 SER A N 1
ATOM 705 C CA . SER A 1 90 ? -2.26 7.16 26.672 1 78.12 90 SER A CA 1
ATOM 706 C C . SER A 1 90 ? -1.219 6.051 26.531 1 78.12 90 SER A C 1
ATOM 708 O O . SER A 1 90 ? -0.695 5.559 27.531 1 78.12 90 SER A O 1
ATOM 710 N N . ASN A 1 91 ? -1.014 5.738 25.344 1 74.56 91 ASN A N 1
ATOM 711 C CA . ASN A 1 91 ? -0.149 4.582 25.125 1 74.56 91 ASN A CA 1
ATOM 712 C C . ASN A 1 91 ? 1.26 5.008 24.719 1 74.56 91 ASN A C 1
ATOM 714 O O . ASN A 1 91 ? 1.431 5.977 23.969 1 74.56 91 ASN A O 1
ATOM 718 N N . TYR A 1 92 ? 2.246 4.305 25.266 1 72.25 92 TYR A N 1
ATOM 719 C CA . TYR A 1 92 ? 3.641 4.578 24.922 1 72.25 92 TYR A CA 1
ATOM 720 C C . TYR A 1 92 ? 4.031 3.898 23.625 1 72.25 92 TYR A C 1
ATOM 722 O O . TYR A 1 92 ? 4.895 4.395 22.891 1 72.25 92 TYR A O 1
ATOM 730 N N . HIS A 1 93 ? 3.363 2.73 23.438 1 75.94 93 HIS A N 1
ATOM 731 C CA . HIS A 1 93 ? 3.66 2.025 22.188 1 75.94 93 HIS A CA 1
ATOM 732 C C . HIS A 1 93 ? 2.586 2.283 21.141 1 75.94 93 HIS A C 1
ATOM 734 O O . HIS A 1 93 ? 1.432 1.887 21.312 1 75.94 93 HIS A O 1
ATOM 740 N N . VAL A 1 94 ? 2.992 3.086 20.172 1 84.12 94 VAL A N 1
ATOM 741 C CA . VAL A 1 94 ? 2.016 3.406 19.141 1 84.12 94 VAL A CA 1
ATOM 742 C C . VAL A 1 94 ? 2.498 2.875 17.797 1 84.12 94 VAL A C 1
ATOM 744 O O . VAL A 1 94 ? 3.697 2.9 17.5 1 84.12 94 VAL A O 1
ATOM 747 N N . THR A 1 95 ? 1.6 2.289 17.047 1 90.12 95 THR A N 1
ATOM 748 C CA . THR A 1 95 ? 1.887 1.807 15.703 1 90.12 95 THR A CA 1
ATOM 749 C C . THR A 1 95 ? 1.982 2.971 14.719 1 90.12 95 THR A C 1
ATOM 751 O O . THR A 1 95 ? 1.629 4.102 15.055 1 90.12 95 THR A O 1
ATOM 754 N N . LEU A 1 96 ? 2.506 2.744 13.555 1 92.19 96 LEU A N 1
ATOM 755 C CA . LEU A 1 96 ? 2.512 3.75 12.5 1 92.19 96 LEU A CA 1
ATOM 756 C C . LEU A 1 96 ? 1.106 4.285 12.25 1 92.19 96 LEU A C 1
ATOM 758 O O . LEU A 1 96 ? 0.911 5.496 12.125 1 92.19 96 LEU A O 1
ATOM 762 N N . ALA A 1 97 ? 0.135 3.385 12.203 1 94.69 97 ALA A N 1
ATOM 763 C CA . ALA A 1 97 ? -1.261 3.723 11.938 1 94.69 97 ALA A CA 1
ATOM 764 C C . ALA A 1 97 ? -1.795 4.707 12.969 1 94.69 97 ALA A C 1
ATOM 766 O O . ALA A 1 97 ? -2.506 5.656 12.625 1 94.69 97 ALA A O 1
ATOM 767 N N . GLU A 1 98 ? -1.396 4.527 14.203 1 92 98 GLU A N 1
ATOM 768 C CA . GLU A 1 98 ? -1.904 5.344 15.297 1 92 98 GLU A CA 1
ATOM 769 C C . GLU A 1 98 ? -1.163 6.676 15.391 1 92 98 GLU A C 1
ATOM 771 O O . GLU A 1 98 ? -1.731 7.684 15.812 1 92 98 GLU A O 1
ATOM 776 N N . SER A 1 99 ? 0.044 6.684 14.984 1 91.38 99 SER A N 1
ATOM 777 C CA . SER A 1 99 ? 0.874 7.871 15.148 1 91.38 99 SER A CA 1
ATOM 778 C C . SER A 1 99 ? 0.727 8.812 13.953 1 91.38 99 SER A C 1
ATOM 780 O O . SER A 1 99 ? 1.183 9.953 14 1 91.38 99 SER A O 1
ATOM 782 N N . ALA A 1 100 ? 0.123 8.367 12.914 1 94.62 100 ALA A N 1
ATOM 783 C CA . ALA A 1 100 ? -0.043 9.18 11.711 1 94.62 100 ALA A CA 1
ATOM 784 C C . ALA A 1 100 ? -0.969 10.359 11.969 1 94.62 100 ALA A C 1
ATOM 786 O O . ALA A 1 100 ? -1.856 10.289 12.82 1 94.62 100 ALA A O 1
ATOM 787 N N . SER A 1 101 ? -0.737 11.461 11.227 1 93.44 101 SER A N 1
ATOM 788 C CA . SER A 1 101 ? -1.659 12.594 11.289 1 93.44 101 SER A CA 1
ATOM 789 C C . SER A 1 101 ? -3.051 12.195 10.805 1 93.44 101 SER A C 1
ATOM 791 O O . SER A 1 101 ? -4.047 12.797 11.211 1 93.44 101 SER A O 1
ATOM 793 N N . CYS A 1 102 ? -3.125 11.242 9.891 1 96.62 102 CYS A N 1
ATOM 794 C CA . CYS A 1 102 ? -4.348 10.586 9.445 1 96.62 102 CYS A CA 1
ATOM 795 C C . CYS A 1 102 ? -4.355 9.117 9.859 1 96.62 102 CYS A C 1
ATOM 797 O O . CYS A 1 102 ? -4.109 8.234 9.031 1 96.62 102 CYS A O 1
ATOM 799 N N . PRO A 1 103 ? -4.738 8.852 11.156 1 96.75 103 PRO A N 1
ATOM 800 C CA . PRO A 1 103 ? -4.695 7.469 11.633 1 96.75 103 PRO A CA 1
ATOM 801 C C . PRO A 1 103 ? -5.691 6.566 10.898 1 96.75 103 PRO A C 1
ATOM 803 O O . PRO A 1 103 ? -6.664 7.055 10.328 1 96.75 103 PRO A O 1
ATOM 806 N N . TRP A 1 104 ? -5.379 5.254 10.906 1 97.88 104 TRP A N 1
ATOM 807 C CA . TRP A 1 104 ? -6.27 4.316 10.234 1 97.88 104 TRP A CA 1
ATOM 808 C C . TRP A 1 104 ? -6.453 3.049 11.062 1 97.88 104 TRP A C 1
ATOM 810 O O . TRP A 1 104 ? -5.742 2.836 12.047 1 97.88 104 TRP A O 1
ATOM 820 N N . TYR A 1 105 ? -7.484 2.354 10.758 1 97.94 105 TYR A N 1
ATOM 821 C CA . TYR A 1 105 ? -7.738 1.039 11.336 1 97.94 105 TYR A CA 1
ATOM 822 C C . TYR A 1 105 ? -7.852 -0.023 10.25 1 97.94 105 TYR A C 1
ATOM 824 O O . TYR A 1 105 ? -7.848 0.296 9.055 1 97.94 105 TYR A O 1
ATOM 832 N N . TYR A 1 106 ? -7.871 -1.312 10.656 1 98.12 106 TYR A N 1
ATOM 833 C CA . TYR A 1 106 ? -7.848 -2.414 9.703 1 98.12 106 TYR A CA 1
ATOM 834 C C . TYR A 1 106 ? -9.188 -3.137 9.664 1 98.12 106 TYR A C 1
ATOM 836 O O . TYR A 1 106 ? -9.859 -3.268 10.695 1 98.12 106 TYR A O 1
ATOM 844 N N . ARG A 1 107 ? -9.484 -3.559 8.438 1 98.62 107 ARG A N 1
ATOM 845 C CA . ARG A 1 107 ? -10.734 -4.285 8.242 1 98.62 107 ARG A CA 1
ATOM 846 C C . ARG A 1 107 ? -10.602 -5.328 7.137 1 98.62 107 ARG A C 1
ATOM 848 O O . ARG A 1 107 ? -9.68 -5.254 6.316 1 98.62 107 ARG A O 1
ATOM 855 N N . LYS A 1 108 ? -11.508 -6.27 7.215 1 98.38 108 LYS A N 1
ATOM 856 C CA . LYS A 1 108 ? -11.617 -7.242 6.129 1 98.38 108 LYS A CA 1
ATOM 857 C C . LYS A 1 108 ? -12.469 -6.691 4.988 1 98.38 108 LYS A C 1
ATOM 859 O O . LYS A 1 108 ? -13.5 -6.059 5.227 1 98.38 108 LYS A O 1
ATOM 864 N N . ASN A 1 109 ? -12.016 -6.734 3.803 1 98.44 109 ASN A N 1
ATOM 865 C CA . ASN A 1 109 ? -12.719 -6.496 2.545 1 98.44 109 ASN A CA 1
ATOM 866 C C . ASN A 1 109 ? -13.141 -7.809 1.884 1 98.44 109 ASN A C 1
ATOM 868 O O . ASN A 1 109 ? -12.305 -8.539 1.353 1 98.44 109 ASN A O 1
ATOM 872 N N . ILE A 1 110 ? -14.5 -8.094 1.912 1 97.12 110 ILE A N 1
ATOM 873 C CA . ILE A 1 110 ? -14.992 -9.398 1.488 1 97.12 110 ILE A CA 1
ATOM 874 C C . ILE A 1 110 ? -15.977 -9.234 0.333 1 97.12 110 ILE A C 1
ATOM 876 O O . ILE A 1 110 ? -16.891 -8.398 0.401 1 97.12 110 ILE A O 1
ATOM 880 N N . ASP A 1 111 ? -15.797 -9.93 -0.692 1 95.75 111 ASP A N 1
ATOM 881 C CA . ASP A 1 111 ? -16.766 -9.984 -1.791 1 95.75 111 ASP A CA 1
ATOM 882 C C . ASP A 1 111 ? -16.906 -11.406 -2.332 1 95.75 111 ASP A C 1
ATOM 884 O O . ASP A 1 111 ? -15.938 -11.984 -2.838 1 95.75 111 ASP A O 1
ATOM 888 N N . GLU A 1 112 ? -18.094 -11.977 -2.283 1 92.81 112 GLU A N 1
ATOM 889 C CA . GLU A 1 112 ? -18.344 -13.352 -2.703 1 92.81 112 GLU A CA 1
ATOM 890 C C . GLU A 1 112 ? -18.234 -13.492 -4.219 1 92.81 112 GLU A C 1
ATOM 892 O O . GLU A 1 112 ? -18.141 -14.609 -4.738 1 92.81 112 GLU A O 1
ATOM 897 N N . ASN A 1 113 ? -18.25 -12.375 -4.91 1 93.88 113 ASN A N 1
ATOM 898 C CA . ASN A 1 113 ? -18.203 -12.406 -6.367 1 93.88 113 ASN A CA 1
ATOM 899 C C . ASN A 1 113 ? -16.781 -12.195 -6.895 1 93.88 113 ASN A C 1
ATOM 901 O O . ASN A 1 113 ? -16.594 -11.883 -8.07 1 93.88 113 ASN A O 1
ATOM 905 N N . ARG A 1 114 ? -15.852 -12.375 -6.055 1 95.19 114 ARG A N 1
ATOM 906 C CA . ARG A 1 114 ? -14.469 -12.117 -6.457 1 95.19 114 ARG A CA 1
ATOM 907 C C . ARG A 1 114 ? -13.539 -13.219 -5.965 1 95.19 114 ARG A C 1
ATOM 909 O O . ARG A 1 114 ? -13.789 -13.836 -4.93 1 95.19 114 ARG A O 1
ATOM 916 N N . VAL A 1 115 ? -12.469 -13.492 -6.742 1 94.25 115 VAL A N 1
ATOM 917 C CA . VAL A 1 115 ? -11.344 -14.32 -6.336 1 94.25 115 VAL A CA 1
ATOM 918 C C 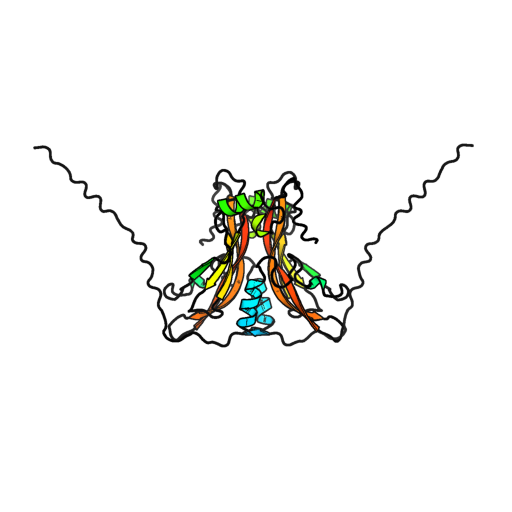. VAL A 1 115 ? -10.039 -13.539 -6.492 1 94.25 115 VAL A C 1
ATOM 920 O O . VAL A 1 115 ? -9.711 -13.086 -7.59 1 94.25 115 VAL A O 1
ATOM 923 N N . PRO A 1 116 ? -9.266 -13.344 -5.418 1 95.12 116 PRO A N 1
ATOM 924 C CA . PRO A 1 116 ? -9.477 -13.797 -4.043 1 95.12 116 PRO A CA 1
ATOM 925 C C . PRO A 1 116 ? -10.672 -13.125 -3.373 1 95.12 116 PRO A C 1
ATOM 927 O O . PRO A 1 116 ? -10.93 -11.938 -3.613 1 95.12 116 PRO A O 1
ATOM 930 N N . ARG A 1 117 ? -11.297 -13.805 -2.469 1 94.69 117 ARG A N 1
ATOM 931 C CA . ARG A 1 117 ? -12.555 -13.352 -1.882 1 94.69 117 ARG A CA 1
ATOM 932 C C . ARG A 1 117 ? -12.312 -12.305 -0.801 1 94.69 117 ARG A C 1
ATOM 934 O O . ARG A 1 117 ? -13.172 -11.461 -0.548 1 94.69 117 ARG A O 1
ATOM 941 N N . GLU A 1 118 ? -11.148 -12.445 -0.201 1 96.75 118 GLU A N 1
ATOM 942 C CA . GLU A 1 118 ? -10.93 -11.609 0.976 1 96.75 118 GLU A CA 1
ATOM 943 C C . GLU A 1 118 ? -9.562 -10.945 0.932 1 96.75 118 GLU A C 1
ATOM 945 O O . GLU A 1 118 ? -8.578 -11.562 0.528 1 96.75 118 GLU A O 1
ATOM 950 N N . PHE A 1 119 ? -9.547 -9.68 1.394 1 98.12 119 PHE A N 1
ATOM 951 C CA . PHE A 1 119 ? -8.32 -8.922 1.618 1 98.12 119 PHE A CA 1
ATOM 952 C C . PHE A 1 119 ? -8.375 -8.18 2.949 1 98.12 119 PHE A C 1
ATOM 954 O O . PHE A 1 119 ? -9.445 -7.723 3.363 1 98.12 119 PHE A O 1
ATOM 961 N N . MET A 1 120 ? -7.246 -8.102 3.604 1 97.88 120 MET A N 1
ATOM 962 C CA . MET A 1 120 ? -7.09 -7.137 4.691 1 97.88 120 MET A CA 1
ATOM 963 C C . MET A 1 120 ? -6.73 -5.758 4.152 1 97.88 120 MET A C 1
ATOM 965 O O . MET A 1 120 ? -5.875 -5.633 3.275 1 97.88 120 MET A O 1
ATOM 969 N N . GLU A 1 121 ? -7.441 -4.73 4.605 1 98.44 121 GLU A N 1
ATOM 970 C CA . GLU A 1 121 ? -7.117 -3.391 4.121 1 98.44 121 GLU A CA 1
ATOM 971 C C . GLU A 1 121 ? -7.199 -2.363 5.246 1 98.44 121 GLU A C 1
ATOM 973 O O . GLU A 1 121 ? -7.652 -2.676 6.348 1 98.44 121 GLU A O 1
ATOM 978 N N . ALA A 1 122 ? -6.66 -1.197 5.016 1 98.69 122 ALA A N 1
ATOM 979 C CA . ALA A 1 122 ? -6.703 -0.053 5.922 1 98.69 122 ALA A CA 1
ATOM 980 C C . ALA A 1 122 ? -7.891 0.852 5.609 1 98.69 122 ALA A C 1
ATOM 982 O O . ALA A 1 122 ? -8.336 0.927 4.461 1 98.69 122 ALA A O 1
ATOM 983 N N . LYS A 1 123 ? -8.43 1.503 6.59 1 98.75 123 LYS A N 1
ATOM 984 C CA . LYS A 1 123 ? -9.461 2.533 6.461 1 98.75 123 LYS A CA 1
ATOM 985 C C . LYS A 1 123 ? -9.141 3.742 7.336 1 98.75 123 LYS A C 1
ATOM 987 O O . LYS A 1 123 ? -8.852 3.594 8.523 1 98.75 123 LYS A O 1
ATOM 992 N N . CYS A 1 124 ? -9.156 4.918 6.715 1 98.25 124 CYS A N 1
ATOM 993 C CA . CYS A 1 124 ? -8.883 6.121 7.492 1 98.25 124 CYS A CA 1
ATOM 994 C C . CYS A 1 124 ? -9.922 6.32 8.586 1 98.25 124 CYS A C 1
ATOM 996 O O . CYS A 1 124 ? -11.125 6.25 8.32 1 98.25 124 CYS A O 1
ATOM 998 N N . ALA A 1 125 ? -9.453 6.672 9.742 1 97.56 125 ALA A N 1
ATOM 999 C CA . ALA A 1 125 ? -10.352 6.855 10.883 1 97.56 125 ALA A CA 1
ATOM 1000 C C . ALA A 1 125 ? -10.844 8.297 10.961 1 97.56 125 ALA A C 1
ATOM 1002 O O . ALA A 1 125 ? -11.898 8.57 11.539 1 97.56 125 ALA A O 1
ATOM 1003 N N . CYS A 1 126 ? -10.102 9.172 10.414 1 95.69 126 CYS A N 1
ATOM 1004 C CA . CYS A 1 126 ? -10.398 10.59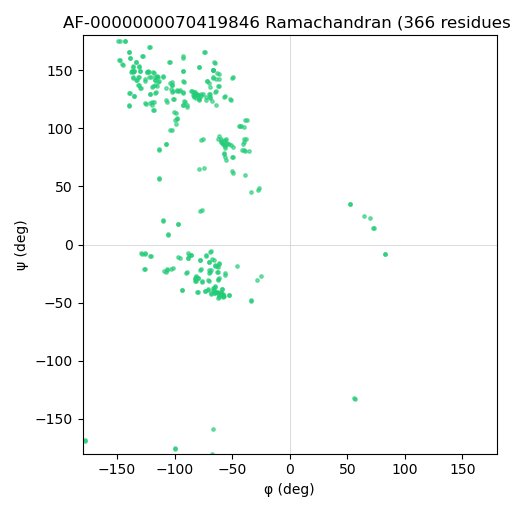4 10.523 1 95.69 126 CYS A CA 1
ATOM 1005 C C . CYS A 1 126 ? -10.656 11.203 9.148 1 95.69 126 CYS A C 1
ATOM 1007 O O . CYS A 1 126 ? -10.062 10.781 8.156 1 95.69 126 CYS A O 1
ATOM 1009 N N . LYS A 1 127 ? -11.523 12.188 9.133 1 93.5 127 LYS A N 1
ATOM 1010 C CA . LYS A 1 127 ? -11.797 12.914 7.895 1 93.5 127 LYS A CA 1
ATOM 1011 C C . LYS A 1 127 ? -10.609 13.789 7.496 1 93.5 127 LYS A C 1
ATOM 1013 O O . LYS A 1 127 ? -10.312 13.938 6.312 1 93.5 127 LYS A O 1
ATOM 1018 N N . CYS A 1 128 ? -10.039 14.367 8.508 1 92.94 128 CYS A N 1
ATOM 1019 C CA . CYS A 1 128 ? -8.852 15.195 8.328 1 92.94 128 CYS A CA 1
ATOM 1020 C C . CYS A 1 128 ? -7.875 15.023 9.484 1 92.94 128 CYS A C 1
ATOM 1022 O O . CYS A 1 128 ? -8.141 14.266 10.414 1 92.94 128 CYS A O 1
ATOM 1024 N N . SER A 1 129 ? -6.73 15.68 9.32 1 90.94 129 SER A N 1
ATOM 1025 C CA . SER A 1 129 ? -5.652 15.523 10.297 1 90.94 129 SER A CA 1
ATOM 1026 C C . SER A 1 129 ? -6.164 15.711 11.719 1 90.94 129 SER A C 1
ATOM 1028 O O . SER A 1 129 ? -7.008 16.578 11.969 1 90.94 129 SER A O 1
ATOM 1030 N N . VAL A 1 130 ? -5.586 14.922 12.602 1 87.94 130 VAL A N 1
ATOM 1031 C CA . VAL A 1 130 ? -5.969 15.008 14.008 1 87.94 130 VAL A CA 1
ATOM 1032 C C . VAL A 1 130 ? -5.668 16.406 14.547 1 87.94 130 VAL A C 1
ATOM 1034 O O . VAL A 1 130 ? -6.207 16.812 15.578 1 87.94 130 VAL A O 1
ATOM 1037 N N . HIS A 1 131 ? -4.863 17.109 13.836 1 79.06 131 HIS A N 1
ATOM 1038 C CA . HIS A 1 131 ? -4.477 18.438 14.297 1 79.06 131 HIS A CA 1
ATOM 1039 C C . HIS A 1 131 ? -5.352 19.516 13.672 1 79.06 131 HIS A C 1
ATOM 1041 O O . HIS A 1 131 ? -5.254 20.688 14.031 1 79.06 131 HIS A O 1
ATOM 1047 N N . SER A 1 132 ? -6.062 19.125 12.75 1 79.56 132 SER A N 1
ATOM 1048 C CA . SER A 1 132 ? -6.871 20.125 12.07 1 79.56 132 SER A CA 1
ATOM 1049 C C . SER A 1 132 ? -8.172 20.406 12.82 1 79.56 132 SER A C 1
ATOM 1051 O O . SER A 1 132 ? -8.82 19.469 13.305 1 79.56 132 SER A O 1
ATOM 1053 N N . ARG A 1 133 ? -8.391 21.688 13.062 1 73.25 133 ARG A N 1
ATOM 1054 C CA . ARG A 1 133 ? -9.625 22.094 13.734 1 73.25 133 ARG A CA 1
ATOM 1055 C C . ARG A 1 133 ? -10.805 22.047 12.766 1 73.25 133 ARG A C 1
ATOM 1057 O O . ARG A 1 133 ? -11.945 21.781 13.18 1 73.25 133 ARG A O 1
ATOM 1064 N N . ASN A 1 134 ? -10.516 22.297 11.508 1 80.25 134 ASN A N 1
ATOM 1065 C CA . ASN A 1 134 ? -11.531 22.25 10.453 1 80.25 134 ASN A CA 1
ATOM 1066 C C . ASN A 1 134 ? -10.992 21.578 9.195 1 80.25 134 ASN A C 1
ATOM 1068 O O . ASN A 1 134 ? -9.812 21.719 8.867 1 80.25 134 ASN A O 1
ATOM 1072 N N . CYS A 1 135 ? -11.648 20.688 8.656 1 81.75 135 CYS A N 1
ATOM 1073 C CA . CYS A 1 135 ? -11.227 19.859 7.527 1 81.75 135 CYS A CA 1
ATOM 1074 C C . CYS A 1 135 ? -11.344 20.625 6.215 1 81.75 135 CYS A C 1
ATOM 1076 O O . CYS A 1 135 ? -11.547 20.031 5.16 1 81.75 135 CYS A O 1
ATOM 1078 N N . ALA A 1 136 ? -11.195 21.953 6.285 1 81.31 136 ALA A N 1
ATOM 1079 C CA . ALA A 1 136 ? -11.422 22.75 5.086 1 81.31 136 ALA A CA 1
ATOM 1080 C C . ALA A 1 136 ? -10.195 22.734 4.176 1 81.31 136 ALA A C 1
ATOM 1082 O O . ALA A 1 136 ? -10.328 22.812 2.951 1 81.31 136 ALA A O 1
ATOM 1083 N N . ARG A 1 137 ? -9.047 22.547 4.738 1 83.31 137 ARG A N 1
ATOM 1084 C CA . ARG A 1 137 ? -7.844 22.719 3.938 1 83.31 137 ARG A CA 1
ATOM 1085 C C . ARG A 1 137 ? -7.176 21.375 3.66 1 83.31 137 ARG A C 1
ATOM 1087 O O . ARG A 1 137 ? -6.375 21.25 2.732 1 83.31 137 ARG A O 1
ATOM 1094 N N . THR A 1 138 ? -7.449 20.406 4.488 1 88.88 138 THR A N 1
ATOM 1095 C CA . THR A 1 138 ? -6.801 19.109 4.328 1 88.88 138 THR A CA 1
ATOM 1096 C C . THR A 1 138 ? -7.801 17.969 4.531 1 88.88 138 THR A C 1
ATOM 1098 O O . THR A 1 138 ? -8.82 18.156 5.195 1 88.88 138 THR A O 1
ATOM 1101 N N . THR A 1 139 ? -7.613 16.859 3.863 1 93.25 139 THR A N 1
ATOM 1102 C CA . THR A 1 139 ? -8.43 15.664 4.035 1 93.25 139 THR A CA 1
ATOM 1103 C C . THR A 1 139 ? -7.555 14.414 4.109 1 93.25 139 THR A C 1
ATOM 1105 O O . THR A 1 139 ? -6.434 14.406 3.594 1 93.25 139 THR A O 1
ATOM 1108 N N . CYS A 1 140 ? -8.055 13.445 4.859 1 96.5 140 CYS A N 1
ATOM 1109 C CA . CYS A 1 140 ? -7.395 12.148 4.887 1 96.5 140 CYS A CA 1
ATOM 1110 C C . CYS A 1 140 ? -7.879 11.266 3.74 1 96.5 140 CYS A C 1
ATOM 1112 O O . CYS A 1 140 ? -9.086 11.148 3.506 1 96.5 140 CYS A O 1
ATOM 1114 N N . ARG A 1 141 ? -6.867 10.68 3.047 1 96.44 141 ARG A N 1
ATOM 1115 C CA . ARG A 1 141 ? -7.184 9.797 1.933 1 96.44 141 ARG A CA 1
ATOM 1116 C C . ARG A 1 141 ? -6.422 8.484 2.043 1 96.44 141 ARG A C 1
ATOM 1118 O O . ARG A 1 141 ? -5.266 8.461 2.471 1 96.44 141 ARG A O 1
ATOM 1125 N N . GLU A 1 142 ? -7.102 7.41 1.625 1 98.06 142 GLU A N 1
ATOM 1126 C CA . GLU A 1 142 ? -6.453 6.102 1.628 1 98.06 142 GLU A CA 1
ATOM 1127 C C . GLU A 1 142 ? -5.312 6.051 0.612 1 98.06 142 GLU A C 1
ATOM 1129 O O . GLU A 1 142 ? -5.391 6.676 -0.446 1 98.06 142 GLU A O 1
ATOM 1134 N N . VAL A 1 143 ? -4.266 5.367 0.951 1 98.19 143 VAL A N 1
ATOM 1135 C CA . VAL A 1 143 ? -3.186 5.004 0.04 1 98.19 143 VAL A CA 1
ATOM 1136 C C . VAL A 1 143 ? -3.346 3.551 -0.401 1 98.19 143 VAL A C 1
ATOM 1138 O O . VAL A 1 143 ? -3.494 2.654 0.433 1 98.19 143 VAL A O 1
ATOM 1141 N N . TYR A 1 144 ? -3.242 3.312 -1.771 1 97.44 144 TYR A N 1
ATOM 1142 C CA . TYR A 1 144 ? -3.668 2.02 -2.293 1 97.44 144 TYR A CA 1
ATOM 1143 C C . TYR A 1 144 ? -2.498 1.268 -2.912 1 97.44 144 TYR A C 1
ATOM 1145 O O . TYR A 1 144 ? -1.63 1.872 -3.547 1 97.44 144 TYR A O 1
ATOM 1153 N N . ARG A 1 145 ? -2.531 -0.022 -2.668 1 97.06 145 ARG A N 1
ATOM 1154 C CA . ARG A 1 145 ? -2.027 -0.914 -3.707 1 97.06 145 ARG A CA 1
ATOM 1155 C C . ARG A 1 145 ? -3.152 -1.371 -4.629 1 97.06 145 ARG A C 1
ATOM 1157 O O . ARG A 1 145 ? -4.332 -1.213 -4.305 1 97.06 145 ARG A O 1
ATOM 1164 N N . TYR A 1 146 ? -2.734 -1.842 -5.812 1 96.31 146 TYR A N 1
ATOM 1165 C CA . TYR A 1 146 ? -3.719 -2.375 -6.746 1 96.31 146 TYR A CA 1
ATOM 1166 C C . TYR A 1 146 ? -3.443 -3.844 -7.047 1 96.31 146 TYR A C 1
ATOM 1168 O O . TYR A 1 146 ? -2.289 -4.246 -7.195 1 96.31 146 TYR A O 1
ATOM 1176 N N . VAL A 1 147 ? -4.562 -4.629 -7.039 1 96.5 147 VAL A N 1
ATOM 1177 C CA . VAL A 1 147 ? -4.441 -6.066 -7.266 1 96.5 147 VAL A CA 1
ATOM 1178 C C . VAL A 1 147 ? -5.355 -6.488 -8.414 1 96.5 147 VAL A C 1
ATOM 1180 O O . VAL A 1 147 ? -6.445 -5.934 -8.586 1 96.5 147 VAL A O 1
ATOM 1183 N N . THR A 1 148 ? -4.816 -7.43 -9.195 1 96 148 THR A N 1
ATOM 1184 C CA . THR A 1 148 ? -5.668 -8.062 -10.195 1 96 148 THR A CA 1
ATOM 1185 C C . THR A 1 148 ? -6.492 -9.188 -9.57 1 96 148 THR A C 1
ATOM 1187 O O . THR A 1 148 ? -5.945 -10.07 -8.906 1 96 148 THR A O 1
ATOM 1190 N N . VAL A 1 149 ? -7.789 -9.133 -9.773 1 96.38 149 VAL A N 1
ATOM 1191 C CA . VAL A 1 149 ? -8.703 -10.148 -9.258 1 96.38 149 VAL A CA 1
ATOM 1192 C C . VAL A 1 149 ? -9.586 -10.672 -10.383 1 96.38 149 VAL A C 1
ATOM 1194 O O . VAL A 1 149 ? -9.594 -10.117 -11.484 1 96.38 149 VAL A O 1
ATOM 1197 N N . LEU A 1 150 ? -10.164 -11.789 -10.141 1 95.5 150 LEU A N 1
ATOM 1198 C CA . LEU A 1 150 ? -11.234 -12.289 -11 1 95.5 150 LEU A CA 1
ATOM 1199 C C . LEU A 1 150 ? -12.602 -12.031 -10.375 1 95.5 150 LEU A C 1
ATOM 1201 O O . LEU A 1 150 ? -12.836 -12.398 -9.219 1 95.5 150 LEU A O 1
ATOM 1205 N N . ARG A 1 151 ? -13.5 -11.344 -11.164 1 95.06 151 ARG A N 1
ATOM 1206 C CA . ARG A 1 151 ? -14.836 -11.008 -10.68 1 95.06 151 ARG A CA 1
ATOM 1207 C C . ARG A 1 151 ? -15.914 -11.578 -11.602 1 95.06 151 ARG A C 1
ATOM 1209 O O . ARG A 1 151 ? -15.727 -11.633 -12.82 1 95.06 151 ARG A O 1
ATOM 1216 N N . ARG A 1 152 ? -17 -11.875 -10.938 1 94.44 152 ARG A N 1
ATOM 1217 C CA . ARG A 1 152 ? -18.172 -12.219 -11.719 1 94.44 152 ARG A CA 1
ATOM 1218 C C . ARG A 1 152 ? -18.734 -11 -12.438 1 94.44 152 ARG A C 1
ATOM 1220 O O . ARG A 1 152 ? -18.891 -9.93 -11.836 1 94.44 152 ARG A O 1
ATOM 1227 N N . THR A 1 153 ? -18.938 -11.188 -13.719 1 94.56 153 THR A N 1
ATOM 1228 C CA . THR A 1 153 ? -19.672 -10.18 -14.477 1 94.56 153 THR A CA 1
ATOM 1229 C C . THR A 1 153 ? -21.109 -10.617 -14.711 1 94.56 153 THR A C 1
ATOM 1231 O O . THR A 1 153 ? -21.969 -9.812 -15.086 1 94.56 153 THR A O 1
ATOM 1234 N N . SER A 1 154 ? -21.344 -11.766 -14.617 1 93.19 154 SER A N 1
ATOM 1235 C CA . SER A 1 154 ? -22.625 -12.477 -14.547 1 93.19 154 SER A CA 1
ATOM 1236 C C . SER A 1 154 ? -22.5 -13.75 -13.711 1 93.19 154 SER A C 1
ATOM 1238 O O . SER A 1 154 ? -21.422 -14.047 -13.188 1 93.19 154 SER A O 1
ATOM 1240 N N . CYS A 1 155 ? -23.562 -14.375 -13.508 1 91.88 155 CYS A N 1
ATOM 1241 C CA . CYS A 1 155 ? -23.469 -15.594 -12.711 1 91.88 155 CYS A CA 1
ATOM 1242 C C . CYS A 1 155 ? -22.719 -16.688 -13.453 1 91.88 155 CYS A C 1
ATOM 1244 O O . CYS A 1 155 ? -22.312 -17.688 -12.852 1 91.88 155 CYS A O 1
ATOM 1246 N N . THR A 1 156 ? -22.359 -16.469 -14.711 1 90.81 156 THR A N 1
ATOM 1247 C CA . THR A 1 156 ? -21.703 -17.516 -15.484 1 90.81 156 THR A CA 1
ATOM 1248 C C . THR A 1 156 ? -20.391 -16.984 -16.062 1 90.81 156 THR A C 1
ATOM 1250 O O . THR A 1 156 ? -19.609 -17.766 -16.641 1 90.81 156 THR A O 1
ATOM 1253 N N . GLU A 1 157 ? -20.156 -15.727 -15.93 1 93.62 157 GLU A N 1
ATOM 1254 C CA . GLU A 1 157 ? -18.969 -15.156 -16.562 1 93.62 157 GLU A CA 1
ATOM 1255 C C . GLU A 1 157 ? -18.094 -14.445 -15.531 1 93.62 157 GLU A C 1
ATOM 1257 O O . GLU A 1 157 ? -18.594 -13.93 -14.531 1 93.62 157 GLU A O 1
ATOM 1262 N N . VAL A 1 158 ? -16.812 -14.492 -15.82 1 95.06 158 VAL A N 1
ATOM 1263 C CA . VAL A 1 158 ? -15.836 -13.852 -14.945 1 95.06 158 VAL A CA 1
ATOM 1264 C C . VAL A 1 158 ? -14.906 -12.969 -15.773 1 95.06 158 VAL A C 1
ATOM 1266 O O . VAL A 1 158 ? -14.664 -13.242 -16.953 1 95.06 158 VAL A O 1
ATOM 1269 N N . ALA A 1 159 ? -14.398 -11.867 -15.156 1 96.25 159 ALA A N 1
ATOM 1270 C CA . ALA A 1 159 ? -13.453 -10.961 -15.805 1 96.25 159 ALA A CA 1
ATOM 1271 C C . ALA A 1 159 ? -12.328 -10.578 -14.852 1 96.25 159 ALA A C 1
ATOM 1273 O O . ALA A 1 159 ? -12.492 -10.625 -13.633 1 96.25 159 ALA A O 1
ATOM 1274 N N . GLU A 1 160 ? -11.164 -10.266 -15.453 1 95.75 160 GLU A N 1
ATOM 1275 C CA . GLU A 1 160 ? -10.062 -9.703 -14.672 1 95.75 160 GLU A CA 1
ATOM 1276 C C . GLU A 1 160 ? -10.297 -8.227 -14.375 1 95.75 160 GLU A C 1
ATOM 1278 O O . GLU A 1 160 ? -10.617 -7.445 -15.273 1 95.75 160 GLU A O 1
ATOM 1283 N N . VAL A 1 161 ? -10.211 -7.883 -13.148 1 96.94 161 VAL A N 1
ATOM 1284 C CA . VAL A 1 161 ? -10.453 -6.52 -12.688 1 96.94 161 VAL A CA 1
ATOM 1285 C C . VAL A 1 161 ? -9.305 -6.062 -11.789 1 96.94 161 VAL A C 1
ATOM 1287 O O . VAL A 1 161 ? -8.773 -6.844 -11 1 96.94 161 VAL A O 1
ATOM 1290 N N . ILE A 1 162 ? -8.812 -4.828 -12.008 1 97.25 162 ILE A N 1
ATOM 1291 C CA . ILE A 1 162 ? -7.812 -4.223 -11.133 1 97.25 162 ILE A CA 1
ATOM 1292 C C . ILE A 1 162 ? -8.508 -3.465 -10 1 97.25 162 ILE A C 1
ATOM 1294 O O . ILE A 1 162 ? -9.242 -2.508 -10.25 1 97.25 162 ILE A O 1
ATOM 1298 N N . GLU A 1 163 ? -8.234 -3.881 -8.734 1 97.25 163 GLU A N 1
ATOM 1299 C CA . GLU A 1 163 ? -8.953 -3.289 -7.609 1 97.25 163 GLU A CA 1
ATOM 1300 C C . GLU A 1 163 ? -7.992 -2.652 -6.609 1 97.25 163 GLU A C 1
ATOM 1302 O O . GLU A 1 163 ? -6.902 -3.176 -6.371 1 97.25 163 GLU A O 1
ATOM 1307 N N . PRO A 1 164 ? -8.453 -1.542 -6.031 1 97.31 164 PRO A N 1
ATOM 1308 C CA . PRO A 1 164 ? -7.656 -0.896 -4.988 1 97.31 164 PRO A CA 1
ATOM 1309 C C . PRO A 1 164 ? -7.824 -1.559 -3.621 1 97.31 164 PRO A C 1
ATOM 1311 O O . PRO A 1 164 ? -8.945 -1.865 -3.215 1 97.31 164 PRO A O 1
ATOM 1314 N N . ILE A 1 165 ? -6.727 -1.878 -3.016 1 98.38 165 ILE A N 1
ATOM 1315 C CA . ILE A 1 165 ? -6.703 -2.312 -1.623 1 98.38 165 ILE A CA 1
ATOM 1316 C C . ILE A 1 165 ? -5.875 -1.336 -0.791 1 98.38 165 ILE A C 1
ATOM 1318 O O . ILE A 1 165 ? -4.668 -1.202 -1 1 98.38 165 ILE A O 1
ATOM 1322 N N . ALA A 1 166 ? -6.512 -0.641 0.175 1 98.56 166 ALA A N 1
ATOM 1323 C CA . ALA A 1 166 ? -5.84 0.388 0.964 1 98.56 166 ALA A CA 1
ATOM 1324 C C . ALA A 1 166 ? -4.848 -0.233 1.943 1 98.56 166 ALA A C 1
ATOM 1326 O O . ALA A 1 166 ? -5.145 -1.248 2.578 1 98.56 166 ALA A O 1
ATOM 1327 N N . VAL A 1 167 ? -3.684 0.467 2.068 1 98.31 167 VAL A N 1
ATOM 1328 C CA . VAL A 1 167 ? -2.691 -0.08 2.988 1 98.31 167 VAL A CA 1
ATOM 1329 C C . VAL A 1 167 ? -2.393 0.935 4.09 1 98.31 167 VAL A C 1
ATOM 1331 O O . VAL A 1 167 ? -1.683 0.628 5.051 1 98.31 167 VAL A O 1
ATOM 1334 N N . GLY A 1 168 ? -2.879 2.135 3.928 1 98.25 168 GLY A N 1
ATOM 1335 C CA . GLY A 1 168 ? -2.742 3.215 4.891 1 98.25 168 GLY A CA 1
ATOM 1336 C C . GLY A 1 168 ? -3.451 4.488 4.465 1 98.25 168 GLY A C 1
ATOM 1337 O O . GLY A 1 168 ? -4.254 4.473 3.529 1 98.25 168 GLY A O 1
ATOM 1338 N N . CYS A 1 169 ? -3.131 5.559 5.219 1 98.38 169 CYS A N 1
ATOM 1339 C CA . CYS A 1 169 ? -3.746 6.844 4.914 1 98.38 169 CYS A CA 1
ATOM 1340 C C . CYS A 1 169 ? -2.699 7.945 4.84 1 98.38 169 CYS A C 1
ATOM 1342 O O . CYS A 1 169 ? -1.642 7.852 5.465 1 98.38 169 CYS A O 1
ATOM 1344 N N . THR A 1 170 ? -3.014 8.977 4.062 1 97.38 170 THR A N 1
ATOM 1345 C CA . THR A 1 170 ? -2.182 10.172 3.918 1 97.38 170 THR A CA 1
ATOM 1346 C C . THR A 1 170 ? -3.027 11.438 4.027 1 97.38 170 THR A C 1
ATOM 1348 O O . THR A 1 170 ? -4.25 11.391 3.867 1 97.38 170 THR A O 1
ATOM 1351 N N . GLU A 1 171 ? -2.338 12.5 4.379 1 95.56 171 GLU A N 1
ATOM 1352 C CA . GLU A 1 171 ? -3.008 13.797 4.402 1 95.56 171 GLU A CA 1
ATOM 1353 C C . GLU A 1 171 ? -2.832 14.531 3.076 1 95.56 171 GLU A C 1
ATOM 1355 O O . GLU A 1 171 ? -1.712 14.672 2.58 1 95.56 171 GLU A O 1
ATOM 1360 N N . VAL A 1 172 ? -3.936 15.016 2.561 1 92.62 172 VAL A N 1
ATOM 1361 C CA . VAL A 1 172 ? -3.908 15.734 1.29 1 92.62 172 VAL A CA 1
ATOM 1362 C C . VAL A 1 172 ? -4.348 17.172 1.502 1 92.62 172 VAL A C 1
ATOM 1364 O O . VAL A 1 172 ? -5.273 17.453 2.27 1 92.62 172 VAL A O 1
ATOM 1367 N N . ARG A 1 173 ? -3.73 18.031 0.757 1 84.31 173 ARG A N 1
ATOM 1368 C CA . ARG A 1 173 ? -4.055 19.453 0.83 1 84.31 173 ARG A CA 1
ATOM 1369 C C . ARG A 1 173 ? -4.926 19.875 -0.347 1 84.31 173 ARG A C 1
ATOM 1371 O O . ARG A 1 173 ? -4.695 19.453 -1.481 1 84.31 173 ARG A O 1
ATOM 1378 N N . HIS A 1 174 ? -5.926 20.688 0.059 1 79.31 174 HIS A N 1
ATOM 1379 C CA . HIS A 1 174 ? -6.805 21.25 -0.967 1 79.31 174 HIS A CA 1
ATOM 1380 C C . HIS A 1 174 ? -6.402 22.672 -1.322 1 79.31 174 HIS A C 1
ATOM 1382 O O . HIS A 1 174 ? -6.027 23.453 -0.445 1 79.31 174 HIS A O 1
ATOM 1388 N N . ARG A 1 175 ? -5.945 23 -2.439 1 66.31 175 ARG A N 1
ATOM 1389 C CA . ARG A 1 175 ? -5.676 24.375 -2.873 1 66.31 175 ARG A CA 1
ATOM 1390 C C . ARG A 1 175 ? -6.973 25.125 -3.152 1 66.31 175 ARG A C 1
ATOM 1392 O O . ARG A 1 175 ? -7.961 24.531 -3.582 1 66.31 175 ARG A O 1
ATOM 1399 N N . PRO A 1 176 ? -7.012 26.375 -2.404 1 56.94 176 PRO A N 1
ATOM 1400 C CA . PRO A 1 176 ? -8.219 27.172 -2.635 1 56.94 176 PRO A CA 1
ATOM 1401 C C . PRO A 1 176 ? -8.742 27.047 -4.062 1 56.94 176 PRO A C 1
ATOM 1403 O O . PRO A 1 176 ? -9.945 27.172 -4.293 1 56.94 176 PRO A O 1
ATOM 1406 N N . ARG A 1 177 ? -7.852 27.203 -4.938 1 51.25 177 ARG A N 1
ATOM 1407 C CA . ARG A 1 177 ? -8.398 27.172 -6.289 1 51.25 177 ARG A CA 1
ATOM 1408 C C . ARG A 1 177 ? -8.938 25.781 -6.629 1 51.25 177 ARG A C 1
ATOM 1410 O O . ARG A 1 177 ? -8.844 24.859 -5.82 1 51.25 177 ARG A O 1
ATOM 1417 N N . GLY A 1 178 ? -9.141 25.266 -7.848 1 40.81 178 GLY A N 1
ATOM 1418 C CA . GLY A 1 178 ? -9.836 24.219 -8.594 1 40.81 178 GLY A CA 1
ATOM 1419 C C . GLY A 1 178 ? -9.438 22.828 -8.18 1 40.81 178 GLY A C 1
ATOM 1420 O O . GLY A 1 178 ? -9.914 21.844 -8.75 1 40.81 178 GLY A O 1
ATOM 1421 N N . ASN A 1 179 ? -8.281 22.594 -7.719 1 40.5 179 ASN A N 1
ATOM 1422 C CA . ASN A 1 179 ? -7.898 21.25 -8.102 1 40.5 179 ASN A CA 1
ATOM 1423 C C . ASN A 1 179 ? -8.555 20.203 -7.203 1 40.5 179 ASN A C 1
ATOM 1425 O O . ASN A 1 179 ? -8.156 20.031 -6.047 1 40.5 179 ASN A O 1
ATOM 1429 N N . PRO A 1 180 ? -9.82 20.109 -7.25 1 39.91 180 PRO A N 1
ATOM 1430 C CA . PRO A 1 180 ? -10.375 18.922 -6.602 1 39.91 180 PRO A CA 1
ATOM 1431 C C . PRO A 1 180 ? -9.547 17.656 -6.863 1 39.91 180 PRO A C 1
ATOM 1433 O O . PRO A 1 180 ? -9.125 17.422 -7.996 1 39.91 180 PRO A O 1
ATOM 1436 N N . PHE A 1 181 ? -8.562 17.188 -6.266 1 41.31 181 PHE A N 1
ATOM 1437 C CA . PHE A 1 181 ? -8.43 15.758 -6.551 1 41.31 181 PHE A CA 1
ATOM 1438 C C . PHE A 1 181 ? -9.781 15.141 -6.867 1 41.31 181 PHE A C 1
ATOM 1440 O O . PHE A 1 181 ? -10.562 14.844 -5.961 1 41.31 181 PHE A O 1
ATOM 1447 N N . SER A 1 182 ? -10.602 15.695 -7.676 1 35.41 182 SER A N 1
ATOM 1448 C CA . SER A 1 182 ? -11.734 14.93 -8.195 1 35.41 182 SER A CA 1
ATOM 1449 C C . SER A 1 182 ? -11.367 13.461 -8.383 1 35.41 182 SER A C 1
ATOM 1451 O O . SER A 1 182 ? -10.703 13.109 -9.359 1 35.41 182 SER A O 1
ATOM 1453 N N . LEU A 1 183 ? -10.781 12.805 -7.59 1 35.62 183 LEU A N 1
ATOM 1454 C CA . LEU A 1 183 ? -10.922 11.359 -7.715 1 35.62 183 LEU A CA 1
ATOM 1455 C C . LEU A 1 183 ? -12.227 11 -8.422 1 35.62 183 LEU A C 1
ATOM 1457 O O . LEU A 1 183 ? -12.508 9.82 -8.641 1 35.62 183 LEU A O 1
ATOM 1461 N N . ASP A 1 184 ? -13.211 11.734 -8.391 1 31.11 184 ASP A N 1
ATOM 1462 C CA . ASP A 1 184 ? -14.539 11.547 -8.977 1 31.11 184 ASP A CA 1
ATOM 1463 C C . ASP A 1 184 ? -14.477 11.602 -10.5 1 31.11 184 ASP A C 1
ATOM 1465 O O . ASP A 1 184 ? -15.484 11.383 -11.172 1 31.11 184 ASP A O 1
ATOM 1469 N N . ASP A 1 185 ? -13.469 12.211 -11.133 1 29.53 185 ASP A N 1
ATOM 1470 C CA . ASP A 1 185 ? -13.82 12.125 -12.547 1 29.53 185 ASP A CA 1
ATOM 1471 C C . ASP A 1 185 ? -13.695 10.695 -13.062 1 29.53 185 ASP A C 1
ATOM 1473 O O . ASP A 1 185 ? -12.797 9.961 -12.648 1 29.53 185 ASP A O 1
ATOM 1477 N N . MET B 1 1 ? 62.219 27.875 23.922 1 37.88 1 MET B N 1
ATOM 1478 C CA . MET B 1 1 ? 61.969 26.656 23.188 1 37.88 1 MET B CA 1
ATOM 1479 C C . MET B 1 1 ? 60.5 26.25 23.266 1 37.88 1 MET B C 1
ATOM 1481 O O . MET B 1 1 ? 60 25.922 24.344 1 37.88 1 MET B O 1
ATOM 1485 N N . ILE B 1 2 ? 59.594 26.953 22.469 1 50.09 2 ILE B N 1
ATOM 1486 C CA . ILE B 1 2 ? 58.156 26.828 22.312 1 50.09 2 ILE B CA 1
ATOM 1487 C C . ILE B 1 2 ? 57.812 25.438 21.766 1 50.09 2 ILE B C 1
ATOM 1489 O O . ILE B 1 2 ? 58.312 25.062 20.688 1 50.09 2 ILE B O 1
ATOM 1493 N N . SER B 1 3 ? 57.562 24.406 22.625 1 43.97 3 SER B N 1
ATOM 1494 C CA . SER B 1 3 ? 57.094 23.062 22.281 1 43.97 3 SER B CA 1
ATOM 1495 C C . SER B 1 3 ? 55.781 23.109 21.516 1 43.97 3 SER B C 1
ATOM 1497 O O . SER B 1 3 ? 54.781 23.641 22.031 1 43.97 3 SER B O 1
ATOM 1499 N N . VAL B 1 4 ? 55.781 23.203 20.156 1 50.12 4 VAL B N 1
ATOM 1500 C CA . VAL B 1 4 ? 54.656 23.047 19.266 1 50.12 4 VAL B CA 1
ATOM 1501 C C . VAL B 1 4 ? 54.062 21.641 19.453 1 50.12 4 VAL B C 1
ATOM 1503 O O . VAL B 1 4 ? 54.75 20.641 19.234 1 50.12 4 VAL B O 1
ATOM 1506 N N . TYR B 1 5 ? 53.094 21.469 20.406 1 43.12 5 TYR B N 1
ATOM 1507 C CA . TYR B 1 5 ? 52.25 20.266 20.469 1 43.12 5 TYR B CA 1
ATOM 1508 C C . TYR B 1 5 ? 51.531 20.047 19.156 1 43.12 5 TYR B C 1
ATOM 1510 O O . TYR B 1 5 ? 50.719 20.891 18.75 1 43.12 5 TYR B O 1
A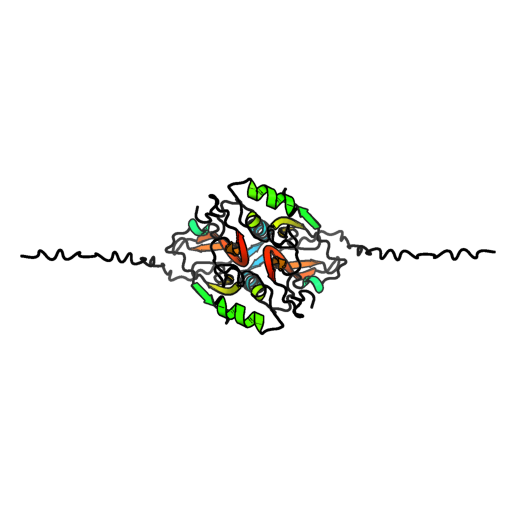TOM 1518 N N . THR B 1 6 ? 52.125 19.281 18.172 1 43.75 6 THR B N 1
ATOM 1519 C CA . THR B 1 6 ? 51.375 18.797 17.016 1 43.75 6 THR B CA 1
ATOM 1520 C C . THR B 1 6 ? 50.219 17.922 17.438 1 43.75 6 THR B C 1
ATOM 1522 O O . THR B 1 6 ? 50.406 16.906 18.109 1 43.75 6 THR B O 1
ATOM 1525 N N . ILE B 1 7 ? 49 18.516 17.656 1 45.88 7 ILE B N 1
ATOM 1526 C CA . ILE B 1 7 ? 47.75 17.766 17.797 1 45.88 7 ILE B CA 1
ATOM 1527 C C . ILE B 1 7 ? 47.531 16.891 16.578 1 45.88 7 ILE B C 1
ATOM 1529 O O . ILE B 1 7 ? 47.375 17.406 15.461 1 45.88 7 ILE B O 1
ATOM 1533 N N . LEU B 1 8 ? 48.125 15.664 16.547 1 42.94 8 LEU B N 1
ATOM 1534 C CA . LEU B 1 8 ? 47.781 14.648 15.555 1 42.94 8 LEU B CA 1
ATOM 1535 C C . LEU B 1 8 ? 46.281 14.344 15.625 1 42.94 8 LEU B C 1
ATOM 1537 O O . LEU B 1 8 ? 45.812 13.742 16.594 1 42.94 8 LEU B O 1
ATOM 1541 N N . THR B 1 9 ? 45.375 15.164 15.062 1 42.81 9 THR B N 1
ATOM 1542 C CA . THR B 1 9 ? 43.969 14.805 14.859 1 42.81 9 THR B CA 1
ATOM 1543 C C . THR B 1 9 ? 43.844 13.531 14.031 1 42.81 9 THR B C 1
ATOM 1545 O O . THR B 1 9 ? 44.281 13.492 12.883 1 42.81 9 THR B O 1
ATOM 1548 N N . THR B 1 10 ? 43.906 12.352 14.656 1 48.09 10 THR B N 1
ATOM 1549 C CA . THR B 1 10 ? 43.469 11.148 13.961 1 48.09 10 THR B CA 1
ATOM 1550 C C . THR B 1 10 ? 42.031 11.305 13.438 1 48.09 10 THR B C 1
ATOM 1552 O O . THR B 1 10 ? 41.125 11.492 14.219 1 48.09 10 THR B O 1
ATOM 1555 N N . LEU B 1 11 ? 41.844 11.828 12.266 1 42.31 11 LEU B N 1
ATOM 1556 C CA . LEU B 1 11 ? 40.562 11.719 11.57 1 42.31 11 LEU B CA 1
ATOM 1557 C C . LEU B 1 11 ? 40.094 10.273 11.523 1 42.31 11 LEU B C 1
ATOM 1559 O O . LEU B 1 11 ? 40.75 9.422 10.906 1 42.31 11 LEU B O 1
ATOM 1563 N N . TYR B 1 12 ? 39.406 9.766 12.562 1 44.47 12 TYR B N 1
ATOM 1564 C CA . TYR B 1 12 ? 38.656 8.523 12.445 1 44.47 12 TYR B CA 1
ATOM 1565 C C . TYR B 1 12 ? 37.75 8.539 11.219 1 44.47 12 TYR B C 1
ATOM 1567 O O . TYR B 1 12 ? 36.719 9.203 11.203 1 44.47 12 TYR B O 1
ATOM 1575 N N . PHE B 1 13 ? 38.375 8.367 10.039 1 42.97 13 PHE B N 1
ATOM 1576 C CA . PHE B 1 13 ? 37.5 8 8.922 1 42.97 13 PHE B CA 1
ATOM 1577 C C . PHE B 1 13 ? 36.719 6.742 9.242 1 42.97 13 PHE B C 1
ATOM 1579 O O . PHE B 1 13 ? 37.25 5.633 9.172 1 42.97 13 PHE B O 1
ATOM 1586 N N . LEU B 1 14 ? 35.719 6.816 10.055 1 44.97 14 LEU B N 1
ATOM 1587 C CA . LEU B 1 14 ? 34.75 5.727 9.984 1 44.97 14 LEU B CA 1
ATOM 1588 C C . LEU B 1 14 ? 34.312 5.48 8.547 1 44.97 14 LEU B C 1
ATOM 1590 O O . LEU B 1 14 ? 33.469 6.203 8.016 1 44.97 14 LEU B O 1
ATOM 1594 N N . GLY B 1 15 ? 35.281 5.082 7.738 1 42 15 GLY B N 1
ATOM 1595 C CA . GLY B 1 15 ? 34.781 4.578 6.457 1 42 15 GLY B CA 1
ATOM 1596 C C . GLY B 1 15 ? 33.562 3.693 6.582 1 42 15 GLY B C 1
ATOM 1597 O O . GLY B 1 15 ? 33.562 2.75 7.379 1 42 15 GLY B O 1
ATOM 1598 N N . ALA B 1 16 ? 32.438 4.129 6.336 1 47.53 16 ALA B N 1
ATOM 1599 C CA . ALA B 1 16 ? 31.328 3.217 6.082 1 47.53 16 ALA B CA 1
ATOM 1600 C C . ALA B 1 16 ? 31.781 2.012 5.266 1 47.53 16 ALA B C 1
ATOM 1602 O O . ALA B 1 16 ? 32.25 2.16 4.129 1 47.53 16 ALA B O 1
ATOM 1603 N N . THR B 1 17 ? 32.375 1.009 5.816 1 49.12 17 THR B N 1
ATOM 1604 C CA . THR B 1 17 ? 32.625 -0.231 5.082 1 49.12 17 THR B CA 1
ATOM 1605 C C . THR B 1 17 ? 31.391 -0.589 4.238 1 49.12 17 THR B C 1
ATOM 1607 O O . THR B 1 17 ? 30.312 -0.843 4.773 1 49.12 17 THR B O 1
ATOM 1610 N N . ALA B 1 18 ? 31.281 0.028 3.092 1 53 18 ALA B N 1
ATOM 1611 C CA . ALA B 1 18 ? 30.312 -0.53 2.152 1 53 18 ALA B CA 1
ATOM 1612 C C . ALA B 1 18 ? 30.344 -2.055 2.188 1 53 18 ALA B C 1
ATOM 1614 O O . ALA B 1 18 ? 31.375 -2.676 1.951 1 53 18 ALA B O 1
ATOM 1615 N N . ALA B 1 19 ? 29.516 -2.635 3.047 1 59.41 19 ALA B N 1
ATOM 1616 C CA . ALA B 1 19 ? 29.453 -4.094 3.066 1 59.41 19 ALA B CA 1
ATOM 1617 C C . ALA B 1 19 ? 29.531 -4.664 1.654 1 59.41 19 ALA B C 1
ATOM 1619 O O . ALA B 1 19 ? 28.828 -4.203 0.749 1 59.41 19 ALA B O 1
ATOM 1620 N N . MET B 1 20 ? 30.625 -5.273 1.23 1 73.44 20 MET B N 1
ATOM 1621 C CA . MET B 1 20 ? 30.859 -5.965 -0.033 1 73.44 20 MET B CA 1
ATOM 1622 C C . MET B 1 20 ? 29.672 -6.855 -0.389 1 73.44 20 MET B C 1
ATOM 1624 O O . MET B 1 20 ? 29.219 -7.656 0.431 1 73.44 20 MET B O 1
ATOM 1628 N N . THR B 1 21 ? 28.781 -6.473 -1.291 1 77.94 21 THR B N 1
ATOM 1629 C CA . THR B 1 21 ? 27.672 -7.297 -1.779 1 77.94 21 THR B CA 1
ATOM 1630 C C . THR B 1 21 ? 28.203 -8.445 -2.633 1 77.94 21 THR B C 1
ATOM 1632 O O . THR B 1 21 ? 29.156 -8.281 -3.396 1 77.94 21 THR B O 1
ATOM 1635 N N . ILE B 1 22 ? 27.812 -9.641 -2.311 1 83.25 22 ILE B N 1
ATOM 1636 C CA . ILE B 1 22 ? 28.188 -10.852 -3.031 1 83.25 22 ILE B CA 1
ATOM 1637 C C . ILE B 1 22 ? 27.375 -10.953 -4.32 1 83.25 22 ILE B C 1
ATOM 1639 O O . ILE B 1 22 ? 26.156 -10.75 -4.312 1 83.25 22 ILE B O 1
ATOM 1643 N N . ARG B 1 23 ? 28.062 -11.172 -5.469 1 83.25 23 ARG B N 1
ATOM 1644 C CA . ARG B 1 23 ? 27.391 -11.453 -6.734 1 83.25 23 ARG B CA 1
ATOM 1645 C C . ARG B 1 23 ? 27.547 -12.922 -7.121 1 83.25 23 ARG B C 1
ATOM 1647 O O . ARG B 1 23 ? 28.672 -13.422 -7.219 1 83.25 23 ARG B O 1
ATOM 1654 N N . CYS B 1 24 ? 26.391 -13.531 -7.297 1 85.69 24 CYS B N 1
ATOM 1655 C CA . CYS B 1 24 ? 26.391 -14.938 -7.684 1 85.69 24 CYS B CA 1
ATOM 1656 C C . CYS B 1 24 ? 26.359 -15.086 -9.195 1 85.69 24 CYS B C 1
ATOM 1658 O O . CYS B 1 24 ? 25.703 -14.297 -9.891 1 85.69 24 CYS B O 1
ATOM 1660 N N . ASN B 1 25 ? 27.031 -15.961 -9.812 1 80.81 25 ASN B N 1
ATOM 1661 C CA . ASN B 1 25 ? 27.141 -16.156 -11.25 1 80.81 25 ASN B CA 1
ATOM 1662 C C . ASN B 1 25 ? 25.859 -16.703 -11.844 1 80.81 25 ASN B C 1
ATOM 1664 O O . ASN B 1 25 ? 25.5 -16.391 -12.984 1 80.81 25 ASN B O 1
ATOM 1668 N N . ARG B 1 26 ? 25.109 -17.469 -11.102 1 79.31 26 ARG B N 1
ATOM 1669 C CA . ARG B 1 26 ? 23.891 -18.062 -11.617 1 79.31 26 ARG B CA 1
ATOM 1670 C C . ARG B 1 26 ? 22.688 -17.156 -11.344 1 79.31 26 ARG B C 1
ATOM 1672 O O . ARG B 1 26 ? 22.422 -16.797 -10.203 1 79.31 26 ARG B O 1
ATOM 1679 N N . PRO B 1 27 ? 22.078 -16.875 -12.5 1 78.31 27 PRO B N 1
ATOM 1680 C CA . PRO B 1 27 ? 20.859 -16.094 -12.25 1 78.31 27 PRO B CA 1
ATOM 1681 C C . PRO B 1 27 ? 19.812 -16.859 -11.445 1 78.31 27 PRO B C 1
ATOM 1683 O O . PRO B 1 27 ? 19.766 -18.094 -11.508 1 78.31 27 PRO B O 1
ATOM 1686 N N . LEU B 1 28 ? 19.188 -16.109 -10.609 1 80.75 28 LEU B N 1
ATOM 1687 C CA . LEU B 1 28 ? 18.109 -16.719 -9.844 1 80.75 28 LEU B CA 1
ATOM 1688 C C . LEU B 1 28 ? 16.859 -16.875 -10.703 1 80.75 28 LEU B C 1
ATOM 1690 O O . LEU B 1 28 ? 16.125 -15.906 -10.93 1 80.75 28 LEU B O 1
ATOM 1694 N N . THR B 1 29 ? 16.75 -17.969 -11.344 1 73.56 29 THR B N 1
ATOM 1695 C CA . THR B 1 29 ? 15.602 -18.266 -12.18 1 73.56 29 THR B CA 1
ATOM 1696 C C . THR B 1 29 ? 14.711 -19.312 -11.516 1 73.56 29 THR B C 1
ATOM 1698 O O . THR B 1 29 ? 15.008 -20.5 -11.547 1 73.56 29 THR B O 1
ATOM 1701 N N . LEU B 1 30 ? 13.875 -18.844 -10.734 1 79.06 30 LEU B N 1
ATOM 1702 C CA . LEU B 1 30 ? 12.93 -19.734 -10.062 1 79.06 30 LEU B CA 1
ATOM 1703 C C . LEU B 1 30 ? 11.508 -19.453 -10.531 1 79.06 30 LEU B C 1
ATOM 1705 O O . LEU B 1 30 ? 11.18 -18.312 -10.891 1 79.06 30 LEU B O 1
ATOM 1709 N N . THR B 1 31 ? 10.836 -20.547 -10.688 1 82.44 31 THR B N 1
ATOM 1710 C CA . THR B 1 31 ? 9.406 -20.375 -10.922 1 82.44 31 THR B CA 1
ATOM 1711 C C . THR B 1 31 ? 8.734 -19.75 -9.703 1 82.44 31 THR B C 1
ATOM 1713 O O . THR B 1 31 ? 8.914 -20.234 -8.578 1 82.44 31 THR B O 1
ATOM 1716 N N . TYR B 1 32 ? 8.195 -18.703 -9.898 1 87.94 32 TYR B N 1
ATOM 1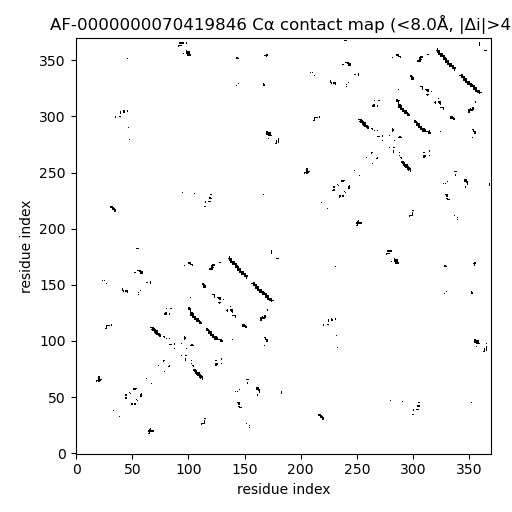717 C CA . TYR B 1 32 ? 7.539 -17.984 -8.82 1 87.94 32 TYR B CA 1
ATOM 1718 C C . TYR B 1 32 ? 6.055 -17.797 -9.109 1 87.94 32 TYR B C 1
ATOM 1720 O O . TYR B 1 32 ? 5.68 -17.328 -10.188 1 87.94 32 TYR B O 1
ATOM 1728 N N . SER B 1 33 ? 5.242 -18.391 -8.125 1 89.62 33 SER B N 1
ATOM 1729 C CA . SER B 1 33 ? 3.795 -18.25 -8.234 1 89.62 33 SER B CA 1
ATOM 1730 C C . SER B 1 33 ? 3.143 -18.125 -6.867 1 89.62 33 SER B C 1
ATOM 1732 O O . SER B 1 33 ? 3.695 -18.594 -5.867 1 89.62 33 SER B O 1
ATOM 1734 N N . LYS B 1 34 ? 2.002 -17.5 -6.906 1 91.19 34 LYS B N 1
ATOM 1735 C CA . LYS B 1 34 ? 1.194 -17.359 -5.699 1 91.19 34 LYS B CA 1
ATOM 1736 C C . LYS B 1 34 ? -0.258 -17.75 -5.961 1 91.19 34 LYS B C 1
ATOM 1738 O O . LYS B 1 34 ? -0.816 -17.422 -7.008 1 91.19 34 LYS B O 1
ATOM 1743 N N . ASN B 1 35 ? -0.749 -18.484 -4.984 1 91.69 35 ASN B N 1
ATOM 1744 C CA . ASN B 1 35 ? -2.164 -18.828 -5.074 1 91.69 35 ASN B CA 1
ATOM 1745 C C . ASN B 1 35 ? -3.018 -17.906 -4.195 1 91.69 35 ASN B C 1
ATOM 1747 O O . ASN B 1 35 ? -2.508 -16.969 -3.592 1 91.69 35 ASN B O 1
ATOM 1751 N N . GLU B 1 36 ? -4.32 -18.188 -4.121 1 90.44 36 GLU B N 1
ATOM 1752 C CA . GLU B 1 36 ? -5.266 -17.344 -3.395 1 90.44 36 GLU B CA 1
ATOM 1753 C C . GLU B 1 36 ? -4.914 -17.281 -1.912 1 90.44 36 GLU B C 1
ATOM 1755 O O . GLU B 1 36 ? -4.98 -16.203 -1.301 1 90.44 36 GLU B O 1
ATOM 1760 N N . GLY B 1 37 ? -4.602 -18.422 -1.399 1 90.69 37 GLY B N 1
ATOM 1761 C CA . GLY B 1 37 ? -4.215 -18.469 0.001 1 90.69 37 GLY B CA 1
ATOM 1762 C C . GLY B 1 37 ? -2.998 -17.625 0.308 1 90.69 37 GLY B C 1
ATOM 1763 O O . GLY B 1 37 ? -2.959 -16.922 1.329 1 90.69 37 GLY B O 1
ATOM 1764 N N . ASP B 1 38 ? -2.006 -17.625 -0.534 1 91.81 38 ASP B N 1
ATOM 1765 C CA . ASP B 1 38 ? -0.804 -16.812 -0.39 1 91.81 38 ASP B CA 1
ATOM 1766 C C . ASP B 1 38 ? -1.145 -15.312 -0.413 1 91.81 38 ASP B C 1
ATOM 1768 O O . ASP B 1 38 ? -0.621 -14.539 0.391 1 91.81 38 ASP B O 1
ATOM 1772 N N . ILE B 1 39 ? -2.043 -14.992 -1.297 1 92 39 ILE B N 1
ATOM 1773 C CA . ILE B 1 39 ? -2.412 -13.594 -1.484 1 92 39 ILE B CA 1
ATOM 1774 C C . ILE B 1 39 ? -3.162 -13.086 -0.254 1 92 39 ILE B C 1
ATOM 1776 O O . ILE B 1 39 ? -2.918 -11.977 0.216 1 92 39 ILE B O 1
ATOM 1780 N N . LEU B 1 40 ? -4.023 -13.906 0.24 1 92.19 40 LEU B N 1
ATOM 1781 C CA . LEU B 1 40 ? -4.738 -13.539 1.459 1 92.19 40 LEU B CA 1
ATOM 1782 C C . LEU B 1 40 ? -3.773 -13.367 2.625 1 92.19 40 LEU B C 1
ATOM 1784 O O . LEU B 1 40 ? -3.865 -12.391 3.373 1 92.19 40 LEU B O 1
ATOM 1788 N N . LYS B 1 41 ? -2.914 -14.297 2.725 1 93 41 LYS B N 1
ATOM 1789 C CA . LYS B 1 41 ? -1.917 -14.211 3.789 1 93 41 LYS B CA 1
ATOM 1790 C C . LYS B 1 41 ? -1.101 -12.93 3.674 1 93 41 LYS B C 1
ATOM 1792 O O . LYS B 1 41 ? -0.875 -12.234 4.672 1 93 41 LYS B O 1
ATOM 1797 N N . GLU B 1 42 ? -0.7 -12.555 2.521 1 94.31 42 GLU B N 1
ATOM 1798 C CA . GLU B 1 42 ? 0.104 -11.359 2.289 1 94.31 42 GLU B CA 1
ATOM 1799 C C . GLU B 1 42 ? -0.67 -10.094 2.646 1 94.31 42 GLU B C 1
ATOM 1801 O O . GLU B 1 42 ? -0.095 -9.133 3.16 1 94.31 42 GLU B O 1
ATOM 1806 N N . SER B 1 43 ? -1.964 -10.164 2.34 1 95.44 43 SER B N 1
ATOM 1807 C CA . SER B 1 43 ? -2.762 -8.977 2.631 1 95.44 43 SER B CA 1
ATOM 1808 C C . SER B 1 43 ? -2.828 -8.711 4.133 1 95.44 43 SER B C 1
ATOM 1810 O O . SER B 1 43 ? -3.111 -7.586 4.555 1 95.44 43 SER B O 1
ATOM 1812 N N . ARG B 1 44 ? -2.508 -9.719 4.93 1 95.88 44 ARG B N 1
ATOM 1813 C CA . ARG B 1 44 ? -2.582 -9.594 6.383 1 95.88 44 ARG B CA 1
ATOM 1814 C C . ARG B 1 44 ? -1.277 -9.039 6.949 1 95.88 44 ARG B C 1
ATOM 1816 O O . ARG B 1 44 ? -1.224 -8.633 8.109 1 95.88 44 ARG B O 1
ATOM 1823 N N . TYR B 1 45 ? -0.271 -8.938 6.16 1 96.12 45 TYR B N 1
ATOM 1824 C CA . TYR B 1 45 ? 1.035 -8.539 6.672 1 96.12 45 TYR B CA 1
ATOM 1825 C C . TYR B 1 45 ? 1.058 -7.055 7.02 1 96.12 45 TYR B C 1
ATOM 1827 O O . TYR B 1 45 ? 1.986 -6.578 7.676 1 96.12 45 TYR B O 1
ATOM 1835 N N . ILE B 1 46 ? 0.026 -6.297 6.668 1 95.88 46 ILE B N 1
ATOM 1836 C CA . ILE B 1 46 ? -0.039 -4.879 6.992 1 95.88 46 ILE B CA 1
ATOM 1837 C C . ILE B 1 46 ? -0.438 -4.703 8.461 1 95.88 46 ILE B C 1
ATOM 1839 O O . ILE B 1 46 ? -0.336 -3.604 9.008 1 95.88 46 ILE B O 1
ATOM 1843 N N . LEU B 1 47 ? -0.906 -5.789 9.062 1 95.44 47 LEU B N 1
ATOM 1844 C CA . LEU B 1 47 ? -1.321 -5.738 10.461 1 95.44 47 LEU B CA 1
ATOM 1845 C C . LEU B 1 47 ? -0.116 -5.574 11.383 1 95.44 47 LEU B C 1
ATOM 1847 O O . LEU B 1 47 ? 0.934 -6.18 11.148 1 95.44 47 LEU B O 1
ATOM 1851 N N . PRO B 1 48 ? -0.31 -4.742 12.367 1 88.94 48 PRO B N 1
ATOM 1852 C CA . PRO B 1 48 ? 0.806 -4.578 13.297 1 88.94 48 PRO B CA 1
ATOM 1853 C C . PRO B 1 48 ? 1.15 -5.867 14.039 1 88.94 48 PRO B C 1
ATOM 1855 O O . PRO B 1 48 ? 0.26 -6.664 14.344 1 88.94 48 PRO B O 1
ATOM 1858 N N . ASN B 1 49 ? 2.461 -6.039 14.344 1 79.06 49 ASN B N 1
ATOM 1859 C CA . ASN B 1 49 ? 3 -7.113 15.164 1 79.06 49 ASN B CA 1
ATOM 1860 C C . ASN B 1 49 ? 2.547 -8.484 14.672 1 79.06 49 ASN B C 1
ATOM 1862 O O . ASN B 1 49 ? 2.164 -9.344 15.469 1 79.06 49 ASN B O 1
ATOM 1866 N N . SER B 1 50 ? 2.443 -8.516 13.336 1 79 50 SER B N 1
ATOM 1867 C CA . SER B 1 50 ? 2.012 -9.797 12.789 1 79 50 SER B CA 1
ATOM 1868 C C . SER B 1 50 ? 3.186 -10.562 12.188 1 79 50 SER B C 1
ATOM 1870 O O . SER B 1 50 ? 4.078 -9.977 11.586 1 79 50 SER B O 1
ATOM 1872 N N . HIS B 1 51 ? 3.301 -11.844 12.5 1 80.38 51 HIS B N 1
ATOM 1873 C CA . HIS B 1 51 ? 4.141 -12.797 11.781 1 80.38 51 HIS B CA 1
ATOM 1874 C C . HIS B 1 51 ? 5.613 -12.438 11.906 1 80.38 51 HIS B C 1
ATOM 1876 O O . HIS B 1 51 ? 6.395 -12.656 10.977 1 80.38 51 HIS B O 1
ATOM 1882 N N . GLY B 1 52 ? 5.988 -11.695 12.992 1 87.62 52 GLY B N 1
ATOM 1883 C CA . GLY B 1 52 ? 7.395 -11.352 13.164 1 87.62 52 GLY B CA 1
ATOM 1884 C C . GLY B 1 52 ? 7.867 -10.289 12.195 1 87.62 52 GLY B C 1
ATOM 1885 O O . GLY B 1 52 ? 9.07 -10.109 12 1 87.62 52 GLY B O 1
ATOM 1886 N N . ILE B 1 53 ? 7 -9.648 11.578 1 91.44 53 ILE B N 1
ATOM 1887 C CA . ILE B 1 53 ? 7.316 -8.602 10.609 1 91.44 53 ILE B CA 1
ATOM 1888 C C . ILE B 1 53 ? 7.645 -7.305 11.344 1 91.44 53 ILE B C 1
ATOM 1890 O O . ILE B 1 53 ? 6.902 -6.887 12.242 1 91.44 53 ILE B O 1
ATOM 1894 N N . ARG B 1 54 ? 8.766 -6.75 10.992 1 90.56 54 ARG B N 1
ATOM 1895 C CA . ARG B 1 54 ? 9.102 -5.41 11.477 1 90.56 54 ARG B CA 1
ATOM 1896 C C . ARG B 1 54 ? 8.719 -4.352 10.445 1 90.56 54 ARG B C 1
ATOM 1898 O O . ARG B 1 54 ? 9.023 -4.488 9.258 1 90.56 54 ARG B O 1
ATOM 1905 N N . HIS B 1 55 ? 8.094 -3.387 10.914 1 87.62 55 HIS B N 1
ATOM 1906 C CA . HIS B 1 55 ? 7.66 -2.32 10.016 1 87.62 55 HIS B CA 1
ATOM 1907 C C . HIS B 1 55 ? 8.844 -1.726 9.258 1 87.62 55 HIS B C 1
ATOM 1909 O O . HIS B 1 55 ? 9.867 -1.393 9.852 1 87.62 55 HIS B O 1
ATOM 1915 N N . GLY B 1 56 ? 8.695 -1.681 7.918 1 90.62 56 GLY B N 1
ATOM 1916 C CA . GLY B 1 56 ? 9.711 -1.075 7.078 1 90.62 56 GLY B CA 1
ATOM 1917 C C . GLY B 1 56 ? 10.859 -2.016 6.762 1 90.62 56 GLY B C 1
ATOM 1918 O O . GLY B 1 56 ? 11.727 -1.691 5.949 1 90.62 56 GLY B O 1
ATOM 1919 N N . LEU B 1 57 ? 10.844 -3.199 7.449 1 93.38 57 LEU B N 1
ATOM 1920 C CA . LEU B 1 57 ? 11.945 -4.121 7.223 1 93.38 57 LEU B CA 1
ATOM 1921 C C . LEU B 1 57 ? 11.43 -5.504 6.828 1 93.38 57 LEU B C 1
ATOM 1923 O O . LEU B 1 57 ? 12.156 -6.293 6.219 1 93.38 57 LEU B O 1
ATOM 1927 N N . GLY B 1 58 ? 10.211 -5.715 7.172 1 95.19 58 GLY B N 1
ATOM 1928 C CA . GLY B 1 58 ? 9.758 -7.086 7.008 1 95.19 58 GLY B CA 1
ATOM 1929 C C . GLY B 1 58 ? 10.617 -8.094 7.746 1 95.19 58 GLY B C 1
ATOM 1930 O O . GLY B 1 58 ? 10.891 -7.93 8.938 1 95.19 58 GLY B O 1
ATOM 1931 N N . THR B 1 59 ? 10.984 -9.148 7.051 1 95.88 59 THR B N 1
ATOM 1932 C CA . THR B 1 59 ? 11.883 -10.141 7.637 1 95.88 59 THR B CA 1
ATOM 1933 C C . THR B 1 59 ? 13.25 -10.094 6.961 1 95.88 59 THR B C 1
ATOM 1935 O O . THR B 1 59 ? 14.008 -11.062 7.008 1 95.88 59 THR B O 1
ATOM 1938 N N . LEU B 1 60 ? 13.539 -9.039 6.348 1 95.5 60 LEU B N 1
ATOM 1939 C CA . LEU B 1 60 ? 14.797 -8.859 5.629 1 95.5 60 LEU B CA 1
ATOM 1940 C C . LEU B 1 60 ? 15.984 -8.938 6.586 1 95.5 60 LEU B C 1
ATOM 1942 O O . LEU B 1 60 ? 17.094 -9.258 6.168 1 95.5 60 LEU B O 1
ATOM 1946 N N . PHE B 1 61 ? 15.719 -8.672 7.836 1 93.75 61 PHE B N 1
ATOM 1947 C CA . PHE B 1 61 ? 16.781 -8.664 8.836 1 93.75 61 PHE B CA 1
ATOM 1948 C C . PHE B 1 61 ? 17.328 -10.07 9.047 1 93.75 61 PHE B C 1
ATOM 1950 O O . PHE B 1 61 ? 18.391 -10.242 9.664 1 93.75 61 PHE B O 1
ATOM 1957 N N . THR B 1 62 ? 16.672 -11.07 8.547 1 94.75 62 THR B N 1
ATOM 1958 C CA . THR B 1 62 ? 17.125 -12.445 8.711 1 94.75 62 THR B CA 1
ATOM 1959 C C . THR B 1 62 ? 18.125 -12.82 7.617 1 94.75 62 THR B C 1
ATOM 1961 O O . THR B 1 62 ? 18.734 -13.891 7.672 1 94.75 62 THR B O 1
ATOM 1964 N N . ILE B 1 63 ? 18.312 -11.992 6.598 1 95.19 63 ILE B N 1
ATOM 1965 C CA . ILE B 1 63 ? 19.188 -12.266 5.461 1 95.19 63 ILE B CA 1
ATOM 1966 C C . ILE B 1 63 ? 20.531 -11.594 5.676 1 95.19 63 ILE B C 1
ATOM 1968 O O . ILE B 1 63 ? 20.609 -10.445 6.109 1 95.19 63 ILE B O 1
ATOM 1972 N N . ASP B 1 64 ? 21.578 -12.344 5.445 1 94.5 64 ASP B N 1
ATOM 1973 C CA . ASP B 1 64 ? 22.906 -11.766 5.445 1 94.5 64 ASP B CA 1
ATOM 1974 C C . ASP B 1 64 ? 22.984 -10.539 4.531 1 94.5 64 ASP B C 1
ATOM 1976 O O . ASP B 1 64 ? 22.641 -10.625 3.35 1 94.5 64 ASP B O 1
ATOM 1980 N N . PRO B 1 65 ? 23.422 -9.422 5.082 1 94 65 PRO B N 1
ATOM 1981 C CA . PRO B 1 65 ? 23.484 -8.188 4.301 1 94 65 PRO B CA 1
ATOM 1982 C C . PRO B 1 65 ? 24.312 -8.32 3.025 1 94 65 PRO B C 1
ATOM 1984 O O . PRO B 1 65 ? 24.078 -7.594 2.057 1 94 65 PRO B O 1
ATOM 1987 N N . ALA B 1 66 ? 25.234 -9.242 3.055 1 93.69 66 ALA B N 1
ATOM 1988 C CA . ALA B 1 66 ? 26.062 -9.445 1.874 1 93.69 66 ALA B CA 1
ATOM 1989 C C . ALA B 1 66 ? 25.219 -9.891 0.68 1 93.69 66 ALA B C 1
ATOM 1991 O O . ALA B 1 66 ? 25.641 -9.75 -0.471 1 93.69 66 ALA B O 1
ATOM 1992 N N . PHE B 1 67 ? 24.047 -10.391 0.972 1 94.62 67 PHE B N 1
ATOM 1993 C CA . PHE B 1 67 ? 23.219 -10.922 -0.101 1 94.62 67 PHE B CA 1
ATOM 1994 C C . PHE B 1 67 ? 22.062 -9.977 -0.408 1 94.62 67 PHE B C 1
ATOM 1996 O O . PHE B 1 67 ? 21.172 -10.305 -1.188 1 94.62 67 PHE B O 1
ATOM 2003 N N . ILE B 1 68 ? 22.031 -8.781 0.154 1 94.06 68 ILE B N 1
ATOM 2004 C CA . ILE B 1 68 ? 21.031 -7.762 -0.126 1 94.06 68 ILE B CA 1
ATOM 2005 C C . ILE B 1 68 ? 21.625 -6.684 -1.033 1 94.06 68 ILE B C 1
ATOM 2007 O O . ILE B 1 68 ? 22.359 -5.816 -0.572 1 94.06 68 ILE B O 1
ATOM 2011 N N . ASN B 1 69 ? 21.312 -6.859 -2.281 1 92.19 69 ASN B N 1
ATOM 2012 C CA . ASN B 1 69 ? 21.859 -5.941 -3.279 1 92.19 69 ASN B CA 1
ATOM 2013 C C . ASN B 1 69 ? 20.75 -5.098 -3.918 1 92.19 69 ASN B C 1
ATOM 2015 O O . ASN B 1 69 ? 20.625 -5.055 -5.145 1 92.19 69 ASN B O 1
ATOM 2019 N N . ILE B 1 70 ? 20 -4.383 -3.117 1 95.75 70 ILE B N 1
ATOM 2020 C CA . ILE B 1 70 ? 18.875 -3.6 -3.629 1 95.75 70 ILE B CA 1
ATOM 2021 C C . ILE B 1 70 ? 19.406 -2.311 -4.262 1 95.75 70 ILE B C 1
ATOM 2023 O O . ILE B 1 70 ? 20.156 -1.56 -3.631 1 95.75 70 ILE B O 1
ATOM 2027 N N . GLN B 1 71 ? 19.062 -2.117 -5.449 1 96.44 71 GLN B N 1
ATOM 2028 C CA . GLN B 1 71 ? 19.344 -0.885 -6.184 1 96.44 71 GLN B CA 1
ATOM 2029 C C . GLN B 1 71 ? 18.062 -0.147 -6.531 1 96.44 71 GLN B C 1
ATOM 2031 O O . GLN B 1 71 ? 17.031 -0.774 -6.793 1 96.44 71 GLN B O 1
ATOM 2036 N N . HIS B 1 72 ? 18.172 1.171 -6.492 1 98 72 HIS B N 1
ATOM 2037 C CA . HIS B 1 72 ? 17 1.98 -6.828 1 98 72 HIS B CA 1
ATOM 2038 C C . HIS B 1 72 ? 17.266 2.826 -8.07 1 98 72 HIS B C 1
ATOM 2040 O O . HIS B 1 72 ? 18.344 3.4 -8.227 1 98 72 HIS B O 1
ATOM 2046 N N . ILE B 1 73 ? 16.344 2.766 -8.992 1 98.19 73 ILE B N 1
ATOM 2047 C CA . ILE B 1 73 ? 16.359 3.631 -10.164 1 98.19 73 ILE B CA 1
ATOM 2048 C C . ILE B 1 73 ? 15.117 4.508 -10.188 1 98.19 73 ILE B C 1
ATOM 2050 O O . ILE B 1 73 ? 13.992 3.998 -10.281 1 98.19 73 ILE B O 1
ATOM 2054 N N . ASN B 1 74 ? 15.336 5.82 -10.211 1 98 74 ASN B N 1
ATOM 2055 C CA . ASN B 1 74 ? 14.188 6.727 -10.195 1 98 74 ASN B CA 1
ATOM 2056 C C . ASN B 1 74 ? 13.336 6.57 -11.453 1 98 74 ASN B C 1
ATOM 2058 O O . ASN B 1 74 ? 13.867 6.488 -12.562 1 98 74 ASN B O 1
ATOM 2062 N N . HIS B 1 75 ? 12.102 6.461 -11.258 1 97.31 75 HIS B N 1
ATOM 2063 C CA . HIS B 1 75 ? 11.156 6.457 -12.367 1 97.31 75 HIS B CA 1
ATOM 2064 C C . HIS B 1 75 ? 10.617 7.859 -12.641 1 97.31 75 HIS B C 1
ATOM 2066 O O . HIS B 1 75 ? 10.477 8.258 -13.805 1 97.31 75 HIS B O 1
ATOM 2072 N N . SER B 1 76 ? 10.367 8.602 -11.531 1 95.06 76 SER B N 1
ATOM 2073 C CA . SER B 1 76 ? 9.867 9.969 -11.633 1 95.06 76 SER B CA 1
ATOM 2074 C C . SER B 1 76 ? 10.984 10.945 -11.977 1 95.06 76 SER B C 1
ATOM 2076 O O . SER B 1 76 ? 12.141 10.727 -11.609 1 95.06 76 SER B O 1
ATOM 2078 N N . GLU B 1 77 ? 10.555 11.984 -12.609 1 93.81 77 GLU B N 1
ATOM 2079 C CA . GLU B 1 77 ? 11.516 13.039 -12.938 1 93.81 77 GLU B CA 1
ATOM 2080 C C . GLU B 1 77 ? 11.781 13.945 -11.742 1 93.81 77 GLU B C 1
ATOM 2082 O O . GLU B 1 77 ? 12.93 14.297 -11.461 1 93.81 77 GLU B O 1
ATOM 2087 N N . LYS B 1 78 ? 10.695 14.234 -11.062 1 93.81 78 LYS B N 1
ATOM 2088 C CA . LYS B 1 78 ? 10.812 15.047 -9.852 1 93.81 78 LYS B CA 1
ATOM 2089 C C . LYS B 1 78 ? 10.961 14.172 -8.609 1 93.81 78 LYS B C 1
ATOM 2091 O O . LYS B 1 78 ? 10.078 13.383 -8.297 1 93.81 78 LYS B O 1
ATOM 2096 N N . THR B 1 79 ? 12.109 14.383 -7.914 1 96.25 79 THR B N 1
ATOM 2097 C CA . THR B 1 79 ? 12.375 13.445 -6.832 1 96.25 79 THR B CA 1
ATOM 2098 C C . THR B 1 79 ? 12.68 14.188 -5.535 1 96.25 79 THR B C 1
ATOM 2100 O O . THR B 1 79 ? 12.859 13.562 -4.484 1 96.25 79 THR B O 1
ATOM 2103 N N . THR B 1 80 ? 12.82 15.492 -5.59 1 96 80 THR B N 1
ATOM 2104 C CA . THR B 1 80 ? 13.109 16.25 -4.383 1 96 80 THR B CA 1
ATOM 2105 C C . THR B 1 80 ? 11.867 16.984 -3.887 1 96 80 THR B C 1
ATOM 2107 O O . THR B 1 80 ? 10.938 17.234 -4.66 1 96 80 THR B O 1
ATOM 2110 N N . CYS B 1 81 ? 11.891 17.281 -2.641 1 94.81 81 CYS B N 1
ATOM 2111 C CA . CYS B 1 81 ? 10.766 17.969 -2.029 1 94.81 81 CYS B CA 1
ATOM 2112 C C . CYS B 1 81 ? 10.5 19.297 -2.73 1 94.81 81 CYS B C 1
ATOM 2114 O O . CYS B 1 81 ? 9.359 19.625 -3.041 1 94.81 81 CYS B O 1
ATOM 2116 N N . GLU B 1 82 ? 11.531 20.047 -3.025 1 93.38 82 GLU B N 1
ATOM 2117 C CA . GLU B 1 82 ? 11.43 21.359 -3.643 1 93.38 82 GLU B CA 1
ATOM 2118 C C . GLU B 1 82 ? 10.836 21.266 -5.047 1 93.38 82 GLU B C 1
ATOM 2120 O O . GLU B 1 82 ? 9.984 22.078 -5.422 1 93.38 82 GLU B O 1
ATOM 2125 N N . GLU B 1 83 ? 11.234 20.281 -5.773 1 93.81 83 GLU B N 1
ATOM 2126 C CA . GLU B 1 83 ? 10.75 20.109 -7.141 1 93.81 83 GLU B CA 1
ATOM 2127 C C . GLU B 1 83 ? 9.258 19.812 -7.16 1 93.81 83 GLU B C 1
ATOM 2129 O O . GLU B 1 83 ? 8.516 20.375 -7.969 1 93.81 83 GLU B O 1
ATOM 2134 N N . ILE B 1 84 ? 8.852 18.984 -6.254 1 91.88 84 ILE B N 1
ATOM 2135 C CA . ILE B 1 84 ? 7.449 18.578 -6.23 1 91.88 84 ILE B CA 1
ATOM 2136 C C . ILE B 1 84 ? 6.594 19.734 -5.703 1 91.88 84 ILE B C 1
ATOM 2138 O O . ILE B 1 84 ? 5.52 20.016 -6.234 1 91.88 84 ILE B O 1
ATOM 2142 N N . ARG B 1 85 ? 7.039 20.422 -4.734 1 87.38 85 ARG B N 1
ATOM 2143 C CA . ARG B 1 85 ? 6.336 21.578 -4.18 1 87.38 85 ARG B CA 1
ATOM 2144 C C . ARG B 1 85 ? 6.098 22.641 -5.246 1 87.38 85 ARG B C 1
ATOM 2146 O O . ARG B 1 85 ? 4.992 23.172 -5.367 1 87.38 85 ARG B O 1
ATOM 2153 N N . SER B 1 86 ? 7.09 22.891 -6.012 1 88.19 86 SER B N 1
ATOM 2154 C CA . SER B 1 86 ? 6.992 23.906 -7.066 1 88.19 86 SER B CA 1
ATOM 2155 C C . SER B 1 86 ? 6.008 23.469 -8.148 1 88.19 86 SER B C 1
ATOM 2157 O O . SER B 1 86 ? 5.234 24.281 -8.648 1 88.19 86 SER B O 1
ATOM 2159 N N . SER B 1 87 ? 6.062 22.219 -8.438 1 82.81 87 SER B N 1
ATOM 2160 C CA . SER B 1 87 ? 5.184 21.703 -9.477 1 82.81 87 SER B CA 1
ATOM 2161 C C . SER B 1 87 ? 3.719 21.781 -9.055 1 82.81 87 SER B C 1
ATOM 2163 O O . SER B 1 87 ? 2.846 22.047 -9.883 1 82.81 87 SER B O 1
ATOM 2165 N N . THR B 1 88 ? 3.461 21.547 -7.832 1 81.94 88 THR B N 1
ATOM 2166 C CA . THR B 1 88 ? 2.088 21.547 -7.34 1 81.94 88 THR B CA 1
ATOM 2167 C C . THR B 1 88 ? 1.508 22.953 -7.34 1 81.94 88 THR B C 1
ATOM 2169 O O . THR B 1 88 ? 0.29 23.141 -7.41 1 81.94 88 THR B O 1
ATOM 2172 N N . LEU B 1 89 ? 2.262 23.875 -7.293 1 78.69 89 LEU B N 1
ATOM 2173 C CA . LEU B 1 89 ? 1.828 25.266 -7.316 1 78.69 89 LEU B CA 1
ATOM 2174 C C . LEU B 1 89 ? 1.476 25.703 -8.734 1 78.69 89 LEU B C 1
ATOM 2176 O O . LEU B 1 89 ? 0.616 26.578 -8.922 1 78.69 89 LEU B O 1
ATOM 2180 N N . SER B 1 90 ? 2.035 24.969 -9.625 1 77.56 90 SER B N 1
ATOM 2181 C CA . SER B 1 90 ? 1.921 25.453 -11 1 77.56 90 SER B CA 1
ATOM 2182 C C . SER B 1 90 ? 0.93 24.609 -11.797 1 77.56 90 SER B C 1
ATOM 2184 O O . SER B 1 90 ? 0.423 25.062 -12.828 1 77.56 90 SER B O 1
ATOM 2186 N N . ASN B 1 91 ? 0.74 23.484 -11.305 1 74.12 91 ASN B N 1
ATOM 2187 C CA . ASN B 1 91 ? -0.07 22.562 -12.086 1 74.12 91 ASN B CA 1
ATOM 2188 C C . ASN B 1 91 ? -1.48 22.438 -11.516 1 74.12 91 ASN B C 1
ATOM 2190 O O . ASN B 1 91 ? -1.668 22.438 -10.297 1 74.12 91 ASN B O 1
ATOM 2194 N N . TYR B 1 92 ? -2.453 22.406 -12.414 1 71.56 92 TYR B N 1
ATOM 2195 C CA . TYR B 1 92 ? -3.848 22.25 -12.016 1 71.56 92 TYR B CA 1
ATOM 2196 C C . TYR B 1 92 ? -4.18 20.781 -11.758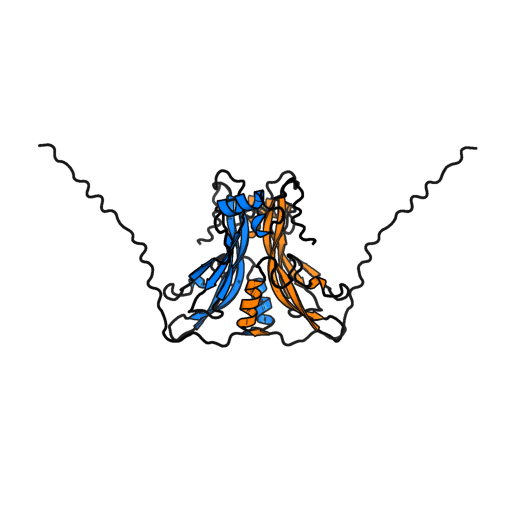 1 71.56 92 TYR B C 1
ATOM 2198 O O . TYR B 1 92 ? -5.055 20.469 -10.953 1 71.56 92 TYR B O 1
ATOM 2206 N N . HIS B 1 93 ? -3.467 19.938 -12.531 1 75.88 93 HIS B N 1
ATOM 2207 C CA . HIS B 1 93 ? -3.703 18.5 -12.336 1 75.88 93 HIS B CA 1
ATOM 2208 C C . HIS B 1 93 ? -2.627 17.891 -11.445 1 75.88 93 HIS B C 1
ATOM 2210 O O . HIS B 1 93 ? -1.463 17.797 -11.844 1 75.88 93 HIS B O 1
ATOM 2216 N N . VAL B 1 94 ? -3.029 17.656 -10.227 1 83.88 94 VAL B N 1
ATOM 2217 C CA . VAL B 1 94 ? -2.053 17.078 -9.305 1 83.88 94 VAL B CA 1
ATOM 2218 C C . VAL B 1 94 ? -2.492 15.68 -8.891 1 83.88 94 VAL B C 1
ATOM 2220 O O . VAL B 1 94 ? -3.686 15.422 -8.703 1 83.88 94 VAL B O 1
ATOM 2223 N N . THR B 1 95 ? -1.563 14.773 -8.883 1 89.94 95 THR B N 1
ATOM 2224 C CA . THR B 1 95 ? -1.802 13.406 -8.43 1 89.94 95 THR B CA 1
ATOM 2225 C C . THR B 1 95 ? -1.921 13.359 -6.91 1 89.94 95 THR B C 1
ATOM 2227 O O . THR B 1 95 ? -1.622 14.336 -6.227 1 89.94 95 THR B O 1
ATOM 2230 N N . LEU B 1 96 ? -2.412 12.289 -6.379 1 92.19 96 LEU B N 1
ATOM 2231 C CA . LEU B 1 96 ? -2.436 12.086 -4.938 1 92.19 96 LEU B CA 1
ATOM 2232 C C . LEU B 1 96 ? -1.045 12.273 -4.336 1 92.19 96 LEU B C 1
ATOM 2234 O O . LEU B 1 96 ? -0.893 12.938 -3.309 1 92.19 96 LEU B O 1
ATOM 2238 N N . ALA B 1 97 ? -0.037 11.727 -4.992 1 94.56 97 ALA B N 1
ATOM 2239 C CA . ALA B 1 97 ? 1.35 11.781 -4.535 1 94.56 97 ALA B CA 1
ATOM 2240 C C . ALA B 1 97 ? 1.825 13.227 -4.395 1 94.56 97 ALA B C 1
ATOM 2242 O O . ALA B 1 97 ? 2.506 13.57 -3.424 1 94.56 97 ALA B O 1
ATOM 2243 N N . GLU B 1 98 ? 1.414 14.062 -5.301 1 91.81 98 GLU B N 1
ATOM 2244 C CA . GLU B 1 98 ? 1.871 15.453 -5.332 1 91.81 98 GLU B CA 1
ATOM 2245 C C . GLU B 1 98 ? 1.078 16.312 -4.355 1 91.81 98 GLU B C 1
ATOM 2247 O O . GLU B 1 98 ? 1.601 17.297 -3.82 1 91.81 98 GLU B O 1
ATOM 2252 N N . SER B 1 99 ? -0.126 15.953 -4.121 1 91.25 99 SER B N 1
ATOM 2253 C CA . SER B 1 99 ? -1.004 16.781 -3.305 1 91.25 99 SER B CA 1
ATOM 2254 C C . SER B 1 99 ? -0.875 16.438 -1.825 1 91.25 99 SER B C 1
ATOM 2256 O O . SER B 1 99 ? -1.377 17.156 -0.964 1 91.25 99 SER B O 1
ATOM 2258 N N . ALA B 1 100 ? -0.235 15.367 -1.519 1 94.56 100 ALA B N 1
ATOM 2259 C CA . ALA B 1 100 ? -0.08 14.93 -0.133 1 94.56 100 ALA B CA 1
ATOM 2260 C C . ALA B 1 100 ? 0.793 15.906 0.654 1 94.56 100 ALA B C 1
ATOM 2262 O O . ALA B 1 100 ? 1.666 16.562 0.086 1 94.56 100 ALA B O 1
ATOM 2263 N N . SER B 1 101 ? 0.525 15.992 1.968 1 93.44 101 SER B N 1
ATOM 2264 C CA . SER B 1 101 ? 1.401 16.781 2.832 1 93.44 101 SER B CA 1
ATOM 2265 C C . SER B 1 101 ? 2.816 16.203 2.846 1 93.44 101 SER B C 1
ATOM 2267 O O . SER B 1 101 ? 3.781 16.938 3.082 1 93.44 101 SER B O 1
ATOM 2269 N N . CYS B 1 102 ? 2.945 14.898 2.664 1 96.62 102 CYS B N 1
ATOM 2270 C CA . CYS B 1 102 ? 4.203 14.195 2.441 1 96.62 102 CYS B CA 1
ATOM 2271 C C . CYS B 1 102 ? 4.258 13.609 1.036 1 96.62 102 CYS B C 1
ATOM 2273 O O . CYS B 1 102 ? 4.059 12.406 0.852 1 96.62 102 CYS B O 1
ATOM 2275 N N . PRO B 1 103 ? 4.637 14.469 0.038 1 96.69 103 PRO B N 1
ATOM 2276 C CA . PRO B 1 103 ? 4.641 13.984 -1.343 1 96.69 103 PRO B CA 1
ATOM 2277 C C . PRO B 1 103 ? 5.68 12.891 -1.581 1 96.69 103 PRO B C 1
ATOM 2279 O O . PRO B 1 103 ? 6.641 12.766 -0.819 1 96.69 103 PRO B O 1
ATOM 2282 N N . TRP B 1 104 ? 5.422 12.078 -2.631 1 97.88 104 TRP B N 1
ATOM 2283 C CA . TRP B 1 104 ? 6.359 11.008 -2.934 1 97.88 104 TRP B CA 1
ATOM 2284 C C . TRP B 1 104 ? 6.574 10.875 -4.438 1 97.88 104 TRP B C 1
ATOM 2286 O O . TRP B 1 104 ? 5.852 11.484 -5.227 1 97.88 104 TRP B O 1
ATOM 2296 N N . TYR B 1 105 ? 7.652 10.25 -4.77 1 97.94 105 TYR B N 1
ATOM 2297 C CA . TYR B 1 105 ? 7.949 9.906 -6.156 1 97.94 105 TYR B CA 1
ATOM 2298 C C . TYR B 1 105 ? 8.133 8.398 -6.316 1 97.94 105 TYR B C 1
ATOM 2300 O O . TYR B 1 105 ? 8.141 7.66 -5.332 1 97.94 105 TYR B O 1
ATOM 2308 N N . TYR B 1 106 ? 8.203 7.926 -7.578 1 98.19 106 TYR B N 1
ATOM 2309 C CA . TYR B 1 106 ? 8.234 6.492 -7.855 1 98.19 106 TYR B CA 1
ATOM 2310 C C . TYR B 1 106 ? 9.609 6.07 -8.367 1 98.19 106 TYR B C 1
ATOM 2312 O O . TYR B 1 106 ? 10.266 6.824 -9.094 1 98.19 106 TYR B O 1
ATOM 2320 N N . ARG B 1 107 ? 9.945 4.859 -7.938 1 98.62 107 ARG B N 1
ATOM 2321 C CA . ARG B 1 107 ? 11.227 4.312 -8.359 1 98.62 107 ARG B CA 1
ATOM 2322 C C . ARG B 1 107 ? 11.164 2.795 -8.492 1 98.62 107 ARG B C 1
ATOM 2324 O O . ARG B 1 107 ? 10.266 2.158 -7.941 1 98.62 107 ARG B O 1
ATOM 2331 N N . LYS B 1 108 ? 12.109 2.312 -9.258 1 98.44 108 LYS B N 1
ATOM 2332 C CA . LYS B 1 108 ? 12.281 0.865 -9.344 1 98.44 108 LYS B CA 1
ATOM 2333 C C . LYS B 1 108 ? 13.133 0.344 -8.188 1 98.44 108 LYS B C 1
ATOM 2335 O O . LYS B 1 108 ? 14.133 0.965 -7.816 1 98.44 108 LYS B O 1
ATOM 2340 N N . ASN B 1 109 ? 12.695 -0.63 -7.496 1 98.44 109 ASN B N 1
ATOM 2341 C CA . ASN B 1 109 ? 13.414 -1.442 -6.516 1 98.44 109 ASN B CA 1
ATOM 2342 C C . ASN B 1 109 ? 13.898 -2.754 -7.121 1 98.44 109 ASN B C 1
ATOM 2344 O O . ASN B 1 109 ? 13.102 -3.656 -7.387 1 98.44 109 ASN B O 1
ATOM 2348 N N . ILE B 1 110 ? 15.266 -2.85 -7.32 1 97.12 110 ILE B N 1
ATOM 2349 C CA . ILE B 1 110 ? 15.82 -3.969 -8.078 1 97.12 110 ILE B CA 1
ATOM 2350 C C . ILE B 1 110 ? 16.812 -4.734 -7.207 1 97.12 110 ILE B C 1
ATOM 2352 O O . ILE B 1 110 ? 17.688 -4.133 -6.578 1 97.12 110 ILE B O 1
ATOM 2356 N N . ASP B 1 111 ? 16.688 -5.98 -7.129 1 95.75 111 ASP B N 1
ATOM 2357 C CA . ASP B 1 111 ? 17.672 -6.84 -6.473 1 95.75 111 ASP B CA 1
ATOM 2358 C C . ASP B 1 111 ? 17.891 -8.133 -7.254 1 95.75 111 ASP B C 1
ATOM 2360 O O . ASP B 1 111 ? 16.953 -8.93 -7.41 1 95.75 111 ASP B O 1
ATOM 2364 N N . GLU B 1 112 ? 19.094 -8.398 -7.715 1 92.5 112 GLU B N 1
ATOM 2365 C CA . GLU B 1 112 ? 19.406 -9.57 -8.531 1 92.5 112 GLU B CA 1
ATOM 2366 C C . GLU B 1 112 ? 19.328 -10.852 -7.711 1 92.5 112 GLU B C 1
ATOM 2368 O O . GLU B 1 112 ? 19.281 -11.953 -8.273 1 92.5 112 GLU B O 1
ATOM 2373 N N . ASN B 1 113 ? 19.312 -10.711 -6.398 1 93.75 113 ASN B N 1
ATOM 2374 C CA . ASN B 1 113 ? 19.297 -11.875 -5.523 1 93.75 113 ASN B CA 1
ATOM 2375 C C . ASN B 1 113 ? 17.891 -12.211 -5.059 1 93.75 113 ASN B C 1
ATOM 2377 O O . ASN B 1 113 ? 17.703 -12.953 -4.09 1 93.75 113 ASN B O 1
ATOM 2381 N N . ARG B 1 114 ? 16.938 -11.703 -5.746 1 95 114 ARG B N 1
ATOM 2382 C CA . ARG B 1 114 ? 15.562 -11.914 -5.32 1 95 114 ARG B CA 1
ATOM 2383 C C . ARG B 1 114 ? 14.672 -12.242 -6.512 1 95 114 ARG B C 1
ATOM 2385 O O . ARG B 1 114 ? 14.938 -11.805 -7.633 1 95 114 ARG B O 1
ATOM 2392 N N . VAL B 1 115 ? 13.617 -13.047 -6.277 1 94.19 115 VAL B N 1
ATOM 2393 C CA . VAL B 1 115 ? 12.516 -13.281 -7.207 1 94.19 115 VAL B CA 1
ATOM 2394 C C . VAL B 1 115 ? 11.188 -12.977 -6.523 1 94.19 115 VAL B C 1
ATOM 2396 O O . VAL B 1 115 ? 10.859 -13.578 -5.496 1 94.19 115 VAL B O 1
ATOM 2399 N N . PRO B 1 116 ? 10.375 -12.047 -7.062 1 95 116 PRO B N 1
ATOM 2400 C CA . PRO B 1 116 ? 10.586 -11.234 -8.266 1 95 116 PRO B CA 1
ATOM 2401 C C . PRO B 1 116 ? 11.742 -10.25 -8.109 1 95 116 PRO B C 1
ATOM 2403 O O . PRO B 1 116 ? 11.945 -9.695 -7.027 1 95 116 PRO B O 1
ATOM 2406 N N . ARG B 1 117 ? 12.398 -9.938 -9.18 1 94.5 117 ARG B N 1
ATOM 2407 C CA . ARG B 1 117 ? 13.625 -9.148 -9.156 1 94.5 117 ARG B CA 1
ATOM 2408 C C . ARG B 1 117 ? 13.312 -7.664 -9.008 1 94.5 117 ARG B C 1
ATOM 2410 O O . ARG B 1 117 ? 14.125 -6.902 -8.477 1 94.5 117 ARG B O 1
ATOM 2417 N N . GLU B 1 118 ? 12.148 -7.328 -9.523 1 96.69 118 GLU B N 1
ATOM 2418 C CA . GLU B 1 118 ? 11.867 -5.898 -9.594 1 96.69 118 GLU B CA 1
ATOM 2419 C C . GLU B 1 118 ? 10.469 -5.582 -9.07 1 96.69 118 GLU B C 1
ATOM 2421 O O . GLU B 1 118 ? 9.523 -6.328 -9.328 1 96.69 118 GLU B O 1
ATOM 2426 N N . PHE B 1 119 ? 10.398 -4.438 -8.359 1 98.12 119 PHE B N 1
ATOM 2427 C CA . PHE B 1 119 ? 9.133 -3.846 -7.93 1 98.12 119 PHE B CA 1
ATOM 2428 C C . PHE B 1 119 ? 9.133 -2.34 -8.164 1 98.12 119 PHE B C 1
ATOM 2430 O O . PHE B 1 119 ? 10.172 -1.686 -8.047 1 98.12 119 PHE B O 1
ATOM 2437 N N . MET B 1 120 ? 7.988 -1.838 -8.547 1 98.06 120 MET B N 1
ATOM 2438 C CA . MET B 1 120 ? 7.77 -0.396 -8.469 1 98.06 120 MET B CA 1
ATOM 2439 C C . MET B 1 120 ? 7.367 0.019 -7.055 1 98.06 120 MET B C 1
ATOM 2441 O O . MET B 1 120 ? 6.539 -0.635 -6.422 1 98.06 120 MET B O 1
ATOM 2445 N N . GLU B 1 121 ? 8.023 1.042 -6.516 1 98.44 121 GLU B N 1
ATOM 2446 C CA . GLU B 1 121 ? 7.656 1.477 -5.172 1 98.44 121 GLU B CA 1
ATOM 2447 C C . GLU B 1 121 ? 7.668 2.998 -5.062 1 98.44 121 GLU B C 1
ATOM 2449 O O . GLU B 1 121 ? 8.109 3.689 -5.984 1 98.44 121 GLU B O 1
ATOM 2454 N N . ALA B 1 122 ? 7.09 3.516 -4.02 1 98.69 122 ALA B N 1
ATOM 2455 C CA . ALA B 1 122 ? 7.066 4.934 -3.682 1 98.69 122 ALA B CA 1
ATOM 2456 C C . ALA B 1 122 ? 8.219 5.297 -2.752 1 98.69 122 ALA B C 1
ATOM 2458 O O . ALA B 1 122 ? 8.688 4.461 -1.974 1 98.69 122 ALA B O 1
ATOM 2459 N N . LYS B 1 123 ? 8.719 6.5 -2.834 1 98.75 123 LYS B N 1
ATOM 2460 C CA . LYS B 1 123 ? 9.703 7.074 -1.921 1 98.75 123 LYS B CA 1
ATOM 2461 C C . LYS B 1 123 ? 9.32 8.5 -1.523 1 98.75 123 LYS B C 1
ATOM 2463 O O . LYS B 1 123 ? 9.016 9.328 -2.383 1 98.75 123 LYS B O 1
ATOM 2468 N N . CYS B 1 124 ? 9.297 8.75 -0.212 1 98.31 124 CYS B N 1
ATOM 2469 C CA . CYS B 1 124 ? 8.953 10.086 0.247 1 98.31 124 CYS B CA 1
ATOM 2470 C C . CYS B 1 124 ? 9.969 11.109 -0.258 1 98.31 124 CYS B C 1
ATOM 2472 O O . CYS B 1 124 ? 11.18 10.914 -0.129 1 98.31 124 CYS B O 1
ATOM 2474 N N . ALA B 1 125 ? 9.453 12.211 -0.711 1 97.56 125 ALA B N 1
ATOM 2475 C CA . ALA B 1 125 ? 10.32 13.258 -1.253 1 97.56 125 ALA B CA 1
ATOM 2476 C C . ALA B 1 125 ? 10.758 14.227 -0.161 1 97.56 125 ALA B C 1
ATOM 2478 O O . ALA B 1 125 ? 11.789 14.891 -0.288 1 97.56 125 ALA B O 1
ATOM 2479 N N . CYS B 1 126 ? 10 14.305 0.862 1 95.75 126 CYS B N 1
ATOM 2480 C CA . CYS B 1 126 ? 10.242 15.281 1.917 1 95.75 126 CYS B CA 1
ATOM 2481 C C . CYS B 1 126 ? 10.5 14.594 3.252 1 95.75 126 CYS B C 1
ATOM 2483 O O . CYS B 1 126 ? 9.953 13.523 3.52 1 95.75 126 CYS B O 1
ATOM 2485 N N . LYS B 1 127 ? 11.32 15.234 4.043 1 93.56 127 LYS B N 1
ATOM 2486 C CA . LYS B 1 127 ? 11.586 14.727 5.387 1 93.56 127 LYS B CA 1
ATOM 2487 C C . LYS B 1 127 ? 10.375 14.906 6.289 1 93.56 127 LYS B C 1
ATOM 2489 O O . LYS B 1 127 ? 10.086 14.047 7.133 1 93.56 127 LYS B O 1
ATOM 2494 N N . CYS B 1 128 ? 9.75 16.016 6.098 1 93.06 128 CYS B N 1
ATOM 2495 C CA . CYS B 1 128 ? 8.539 16.344 6.84 1 93.06 128 CYS B CA 1
ATOM 2496 C C . CYS B 1 128 ? 7.543 17.094 5.965 1 93.06 128 CYS B C 1
ATOM 2498 O O . CYS B 1 128 ? 7.82 17.375 4.797 1 93.06 128 CYS B O 1
ATOM 2500 N N . SER B 1 129 ? 6.379 17.328 6.562 1 91 129 SER B N 1
ATOM 2501 C CA . SER B 1 129 ? 5.289 17.953 5.812 1 91 129 SER B CA 1
ATOM 2502 C C . SER B 1 129 ? 5.766 19.203 5.094 1 91 129 SER B C 1
ATOM 2504 O O . SER B 1 129 ? 6.566 19.969 5.629 1 91 129 SER B O 1
ATOM 2506 N N . VAL B 1 130 ? 5.211 19.391 3.906 1 87.94 130 VAL B N 1
ATOM 2507 C CA . VAL B 1 130 ? 5.559 20.562 3.111 1 87.94 130 VAL B CA 1
ATOM 2508 C C . VAL B 1 130 ? 5.176 21.828 3.867 1 87.94 130 VAL B C 1
ATOM 2510 O O . VAL B 1 130 ? 5.672 22.922 3.559 1 87.94 130 VAL B O 1
ATOM 2513 N N . HIS B 1 131 ? 4.363 21.672 4.848 1 78.88 131 HIS B N 1
ATOM 2514 C CA . HIS B 1 131 ? 3.896 22.844 5.586 1 78.88 131 HIS B CA 1
ATOM 2515 C C . HIS B 1 131 ? 4.715 23.062 6.855 1 78.88 131 HIS B C 1
ATOM 2517 O O . HIS B 1 131 ? 4.531 24.047 7.559 1 78.88 131 HIS B O 1
ATOM 2523 N N . SER B 1 132 ? 5.465 22.125 7.137 1 79.81 132 SER B N 1
ATOM 2524 C CA . SER B 1 132 ? 6.23 22.25 8.375 1 79.81 132 SER B CA 1
ATOM 2525 C C . SER B 1 132 ? 7.48 23.094 8.172 1 79.81 132 SER B C 1
ATOM 2527 O O . SER B 1 132 ? 8.172 22.953 7.16 1 79.81 132 SER B O 1
ATOM 2529 N N . ARG B 1 133 ? 7.625 24.062 9.062 1 73.44 133 ARG B N 1
ATOM 2530 C CA . ARG B 1 133 ? 8.805 24.922 9.016 1 73.44 133 ARG B CA 1
ATOM 2531 C C . ARG B 1 133 ? 10.023 24.188 9.57 1 73.44 133 ARG B C 1
ATOM 2533 O O . ARG B 1 133 ? 11.148 24.422 9.125 1 73.44 133 ARG B O 1
ATOM 2540 N N . ASN B 1 134 ? 9.758 23.312 10.531 1 80.31 134 ASN B N 1
ATOM 2541 C CA . ASN B 1 134 ? 10.812 22.516 11.133 1 80.31 134 ASN B CA 1
ATOM 2542 C C . ASN B 1 134 ? 10.352 21.078 11.367 1 80.31 134 ASN B C 1
ATOM 2544 O O . ASN B 1 134 ? 9.172 20.828 11.633 1 80.31 134 ASN B O 1
ATOM 2548 N N . CYS B 1 135 ? 11.047 20.125 11 1 81.81 135 CYS B N 1
ATOM 2549 C CA . CYS B 1 135 ? 10.703 18.703 11.039 1 81.81 135 CYS B CA 1
ATOM 2550 C C . CYS B 1 135 ? 10.82 18.156 12.453 1 81.81 135 CYS B C 1
ATOM 2552 O O . CYS B 1 135 ? 11.086 16.969 12.648 1 81.81 135 CYS B O 1
ATOM 2554 N N . ALA B 1 136 ? 10.594 19.031 13.438 1 81.62 136 ALA B N 1
ATOM 2555 C CA . ALA B 1 136 ? 10.812 18.594 14.812 1 81.62 136 ALA B CA 1
ATOM 2556 C C . ALA B 1 136 ? 9.609 17.812 15.336 1 81.62 136 ALA B C 1
ATOM 2558 O O . ALA B 1 136 ? 9.766 16.906 16.156 1 81.62 136 ALA B O 1
ATOM 2559 N N . ARG B 1 137 ? 8.469 18.094 14.836 1 83.5 137 ARG B N 1
ATOM 2560 C CA . ARG B 1 137 ? 7.27 17.516 15.445 1 83.5 137 ARG B CA 1
ATOM 2561 C C . ARG B 1 137 ? 6.672 16.422 14.555 1 83.5 137 ARG B C 1
ATOM 2563 O O . ARG B 1 137 ? 5.902 15.586 15.023 1 83.5 137 ARG B O 1
ATOM 2570 N N . THR B 1 138 ? 6.961 16.5 13.281 1 89 138 THR B N 1
ATOM 2571 C CA . THR B 1 138 ? 6.379 15.531 12.352 1 89 138 THR B CA 1
ATOM 2572 C C . THR B 1 138 ? 7.426 15.039 11.352 1 89 138 THR B C 1
ATOM 2574 O O . THR B 1 138 ? 8.422 15.727 11.109 1 89 138 THR B O 1
ATOM 2577 N N . THR B 1 139 ? 7.312 13.82 10.891 1 93.31 139 THR B N 1
ATOM 2578 C CA . THR B 1 139 ? 8.18 13.258 9.859 1 93.31 139 THR B CA 1
ATOM 2579 C C . THR B 1 139 ? 7.355 12.5 8.82 1 93.31 139 THR B C 1
ATOM 2581 O O . THR B 1 139 ? 6.254 12.031 9.109 1 93.31 139 THR B O 1
ATOM 2584 N N . CYS B 1 140 ? 7.879 12.523 7.605 1 96.5 140 CYS B N 1
ATOM 2585 C CA . CYS B 1 140 ? 7.273 11.711 6.555 1 96.5 140 CYS B CA 1
ATOM 2586 C C . CYS B 1 140 ? 7.816 10.281 6.586 1 96.5 140 CYS B C 1
ATOM 2588 O O . CYS B 1 140 ? 9.031 10.078 6.672 1 96.5 140 CYS B O 1
ATOM 2590 N N . ARG B 1 141 ? 6.848 9.336 6.527 1 96.5 141 ARG B N 1
ATOM 2591 C CA . ARG B 1 141 ? 7.227 7.922 6.531 1 96.5 141 ARG B CA 1
ATOM 2592 C C . ARG B 1 141 ? 6.512 7.164 5.418 1 96.5 141 ARG B C 1
ATOM 2594 O O . ARG B 1 141 ? 5.348 7.434 5.121 1 96.5 141 ARG B O 1
ATOM 2601 N N . GLU B 1 142 ? 7.238 6.203 4.852 1 98.06 142 GLU B N 1
ATOM 2602 C CA . GLU B 1 142 ? 6.641 5.367 3.814 1 98.06 142 GLU B CA 1
ATOM 2603 C C . GLU B 1 142 ? 5.527 4.492 4.387 1 98.06 142 GLU B C 1
ATOM 2605 O O . GLU B 1 142 ? 5.602 4.059 5.539 1 98.06 142 GLU B O 1
ATOM 2610 N N . VAL B 1 143 ? 4.512 4.289 3.605 1 98.12 143 VAL B N 1
ATOM 2611 C CA . VAL B 1 143 ? 3.465 3.309 3.869 1 98.12 143 VAL B CA 1
ATOM 2612 C C . VAL B 1 143 ? 3.688 2.07 3.002 1 98.12 143 VAL B C 1
ATOM 2614 O O . VAL B 1 143 ? 3.855 2.18 1.785 1 98.12 143 VAL B O 1
ATOM 2617 N N . TYR B 1 144 ? 3.623 0.839 3.666 1 97.31 144 TYR B N 1
ATOM 2618 C CA . TYR B 1 144 ? 4.113 -0.351 2.98 1 97.31 144 TYR B CA 1
ATOM 2619 C C . TYR B 1 144 ? 2.988 -1.353 2.754 1 97.31 144 TYR B C 1
ATOM 2621 O O . TYR B 1 144 ? 2.111 -1.514 3.605 1 97.31 144 TYR B O 1
ATOM 2629 N N . ARG B 1 145 ? 3.064 -1.956 1.59 1 97.06 145 ARG B N 1
ATOM 2630 C CA . ARG B 1 145 ? 2.611 -3.342 1.52 1 97.06 145 ARG B CA 1
ATOM 2631 C C . ARG B 1 145 ? 3.768 -4.309 1.749 1 97.06 145 ARG B C 1
ATOM 2633 O O . ARG B 1 145 ? 4.934 -3.912 1.695 1 97.06 145 ARG B O 1
ATOM 2640 N N . TYR B 1 146 ? 3.4 -5.562 2.082 1 96.06 146 TYR B N 1
ATOM 2641 C CA . TYR B 1 146 ? 4.422 -6.586 2.258 1 96.06 146 TYR B CA 1
ATOM 2642 C C . TYR B 1 146 ? 4.215 -7.738 1.282 1 96.06 146 TYR B C 1
ATOM 2644 O O . TYR B 1 146 ? 3.08 -8.148 1.032 1 96.06 146 TYR B O 1
ATOM 2652 N N . VAL B 1 147 ? 5.355 -8.164 0.688 1 96.38 147 VAL B N 1
ATOM 2653 C CA . VAL B 1 147 ? 5.301 -9.234 -0.306 1 96.38 147 VAL B CA 1
ATOM 2654 C C . VAL B 1 147 ? 6.254 -10.359 0.088 1 96.38 147 VAL B C 1
ATOM 2656 O O . VAL B 1 147 ? 7.336 -10.102 0.626 1 96.38 147 VAL B O 1
ATOM 2659 N N . THR B 1 148 ? 5.766 -11.578 -0.15 1 95.75 148 THR B N 1
ATOM 2660 C CA . THR B 1 148 ? 6.66 -12.719 -0.007 1 95.75 148 THR B CA 1
ATOM 2661 C C . THR B 1 148 ? 7.516 -12.898 -1.257 1 95.75 148 THR B C 1
ATOM 2663 O O . THR B 1 148 ? 6.992 -12.961 -2.371 1 95.75 148 THR B O 1
ATOM 2666 N N . VAL B 1 149 ? 8.812 -12.953 -1.076 1 96.31 149 VAL B N 1
ATOM 2667 C CA . VAL B 1 149 ? 9.758 -13.141 -2.174 1 96.31 149 VAL B CA 1
ATOM 2668 C C . VAL B 1 149 ? 10.688 -14.312 -1.869 1 96.31 149 VAL B C 1
ATOM 2670 O O . VAL B 1 149 ? 10.688 -14.836 -0.753 1 96.31 149 VAL B O 1
ATOM 2673 N N . LEU B 1 150 ? 11.312 -14.781 -2.896 1 95.38 150 LEU B N 1
ATOM 2674 C CA . LEU B 1 150 ? 12.414 -15.719 -2.73 1 95.38 150 LEU B CA 1
ATOM 2675 C C . LEU B 1 150 ? 13.758 -15.016 -2.883 1 95.38 150 LEU B C 1
ATOM 2677 O O . LEU B 1 150 ? 14 -14.328 -3.877 1 95.38 150 LEU B O 1
ATOM 2681 N N . ARG B 1 151 ? 14.641 -15.172 -1.819 1 94.94 151 ARG B N 1
ATOM 2682 C CA . ARG B 1 151 ? 15.953 -14.539 -1.828 1 94.94 151 ARG B CA 1
ATOM 2683 C C . ARG B 1 151 ? 17.062 -15.57 -1.681 1 94.94 151 ARG B C 1
ATOM 2685 O O . ARG B 1 151 ? 16.906 -16.562 -0.972 1 94.94 151 ARG B O 1
ATOM 2692 N N . ARG B 1 152 ? 18.141 -15.195 -2.309 1 94.31 152 ARG B N 1
ATOM 2693 C CA . ARG B 1 152 ? 19.359 -15.977 -2.076 1 94.31 152 ARG B CA 1
ATOM 2694 C C . ARG B 1 152 ? 19.875 -15.766 -0.661 1 94.31 152 ARG B C 1
ATOM 2696 O O . ARG B 1 152 ? 19.984 -14.625 -0.197 1 94.31 152 ARG B O 1
ATOM 2703 N N . THR B 1 153 ? 20.125 -16.891 -0.016 1 94.44 153 THR B N 1
ATOM 2704 C CA . THR B 1 153 ? 20.828 -16.828 1.258 1 94.44 153 THR B CA 1
ATOM 2705 C C . THR B 1 153 ? 22.281 -17.234 1.085 1 94.44 153 THR B C 1
ATOM 2707 O O . THR B 1 153 ? 23.109 -17 1.968 1 94.44 153 THR B O 1
ATOM 2710 N N . SER B 1 154 ? 22.562 -17.875 0.137 1 92.94 154 SER B N 1
ATOM 2711 C CA . SER B 1 154 ? 23.859 -18.219 -0.438 1 92.94 154 SER B CA 1
ATOM 2712 C C . SER B 1 154 ? 23.766 -18.344 -1.955 1 92.94 154 SER B C 1
ATOM 2714 O O . SER B 1 154 ? 22.703 -18.141 -2.543 1 92.94 154 SER B O 1
ATOM 2716 N N . CYS B 1 155 ? 24.844 -18.547 -2.545 1 91.38 155 CYS B N 1
ATOM 2717 C CA . CYS B 1 155 ? 24.797 -18.672 -3.998 1 91.38 155 CYS B CA 1
ATOM 2718 C C . CYS B 1 155 ? 24.094 -19.953 -4.414 1 91.38 155 CYS B C 1
ATOM 2720 O O . CYS B 1 155 ? 23.719 -20.109 -5.574 1 91.38 155 CYS B O 1
ATOM 2722 N N . THR B 1 156 ? 23.75 -20.812 -3.469 1 90.69 156 THR B N 1
ATOM 2723 C CA . THR B 1 156 ? 23.125 -22.094 -3.826 1 90.69 156 THR B CA 1
ATOM 2724 C C . THR B 1 156 ? 21.812 -22.281 -3.082 1 90.69 156 THR B C 1
ATOM 2726 O O . THR B 1 156 ? 21.062 -23.219 -3.357 1 90.69 156 THR B O 1
ATOM 2729 N N . GLU B 1 157 ? 21.531 -21.391 -2.176 1 93.5 157 GLU B N 1
ATOM 2730 C CA . GLU B 1 157 ? 20.344 -21.562 -1.36 1 93.5 157 GLU B CA 1
ATOM 2731 C C . GLU B 1 157 ? 19.422 -20.359 -1.455 1 93.5 157 GLU B C 1
ATOM 2733 O O . GLU B 1 157 ? 19.875 -19.234 -1.661 1 93.5 157 GLU B O 1
ATOM 2738 N N . VAL B 1 158 ? 18.141 -20.656 -1.334 1 94.69 158 VAL B N 1
ATOM 2739 C CA . VAL B 1 158 ? 17.125 -19.625 -1.399 1 94.69 158 VAL B CA 1
ATOM 2740 C C . VAL B 1 158 ? 16.172 -19.766 -0.214 1 94.69 158 VAL B C 1
ATOM 2742 O O . VAL B 1 158 ? 15.961 -20.859 0.296 1 94.69 158 VAL B O 1
ATOM 2745 N N . ALA B 1 159 ? 15.617 -18.625 0.256 1 96.12 159 ALA B N 1
ATOM 2746 C CA . ALA B 1 159 ? 14.641 -18.609 1.349 1 96.12 159 ALA B CA 1
ATOM 2747 C C . ALA B 1 159 ? 13.484 -17.672 1.036 1 96.12 159 ALA B C 1
ATOM 2749 O O . ALA B 1 159 ? 13.625 -16.734 0.234 1 96.12 159 ALA B O 1
ATOM 2750 N N . GLU B 1 160 ? 12.328 -17.969 1.642 1 95.5 160 GLU B N 1
ATOM 2751 C CA . GLU B 1 160 ? 11.195 -17.062 1.576 1 95.5 160 GLU B CA 1
ATOM 2752 C C . GLU B 1 160 ? 11.359 -15.898 2.551 1 95.5 160 GLU B C 1
ATOM 2754 O O . GLU B 1 160 ? 11.664 -16.109 3.727 1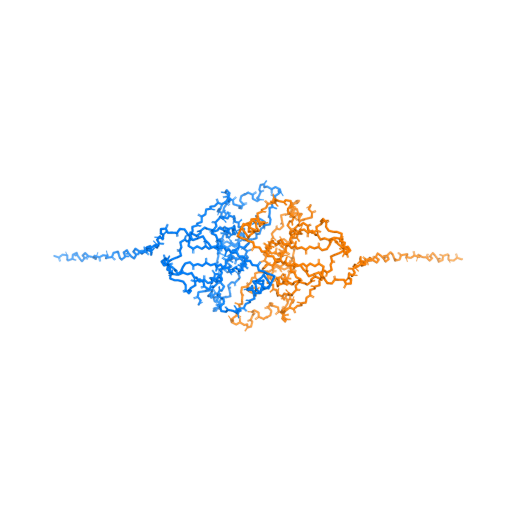 95.5 160 GLU B O 1
ATOM 2759 N N . VAL B 1 161 ? 11.25 -14.734 2.049 1 96.75 161 VAL B N 1
ATOM 2760 C CA . VAL B 1 161 ? 11.422 -13.516 2.834 1 96.75 161 VAL B CA 1
ATOM 2761 C C . VAL B 1 161 ? 10.242 -12.578 2.607 1 96.75 161 VAL B C 1
ATOM 2763 O O . VAL B 1 161 ? 9.742 -12.461 1.486 1 96.75 161 VAL B O 1
ATOM 2766 N N . ILE B 1 162 ? 9.695 -12.008 3.701 1 97 162 ILE B N 1
ATOM 2767 C CA . ILE B 1 162 ? 8.648 -10.992 3.609 1 97 162 ILE B CA 1
ATOM 2768 C C . ILE B 1 162 ? 9.281 -9.609 3.529 1 97 162 ILE B C 1
ATOM 2770 O O . ILE B 1 162 ? 9.961 -9.172 4.465 1 97 162 ILE B O 1
ATOM 2774 N N . GLU B 1 163 ? 9.023 -8.883 2.398 1 97.12 163 GLU B N 1
ATOM 2775 C CA . GLU B 1 163 ? 9.695 -7.605 2.189 1 97.12 163 GLU B CA 1
ATOM 2776 C C . GLU B 1 163 ? 8.688 -6.469 2.049 1 97.12 163 GLU B C 1
ATOM 2778 O O . GLU B 1 163 ? 7.625 -6.645 1.457 1 97.12 163 GLU B O 1
ATOM 2783 N N . PRO B 1 164 ? 9.086 -5.312 2.584 1 97.19 164 PRO B N 1
ATOM 2784 C CA . PRO B 1 164 ? 8.242 -4.125 2.43 1 97.19 164 PRO B CA 1
ATOM 2785 C C . PRO B 1 164 ? 8.406 -3.455 1.068 1 97.19 164 PRO B C 1
ATOM 2787 O O . PRO B 1 164 ? 9.531 -3.283 0.594 1 97.19 164 PRO B O 1
ATOM 2790 N N . ILE B 1 165 ? 7.324 -3.203 0.419 1 98.38 165 ILE B N 1
ATOM 2791 C CA . ILE B 1 165 ? 7.293 -2.375 -0.782 1 98.38 165 ILE B CA 1
ATOM 2792 C C . ILE B 1 165 ? 6.41 -1.151 -0.541 1 98.38 165 ILE B C 1
ATOM 2794 O O . ILE B 1 165 ? 5.203 -1.281 -0.329 1 98.38 165 ILE B O 1
ATOM 2798 N N . ALA B 1 166 ? 7.004 0.052 -0.58 1 98.56 166 ALA B N 1
ATOM 2799 C CA . ALA B 1 166 ? 6.277 1.28 -0.274 1 98.56 166 ALA B CA 1
ATOM 2800 C C . ALA B 1 166 ?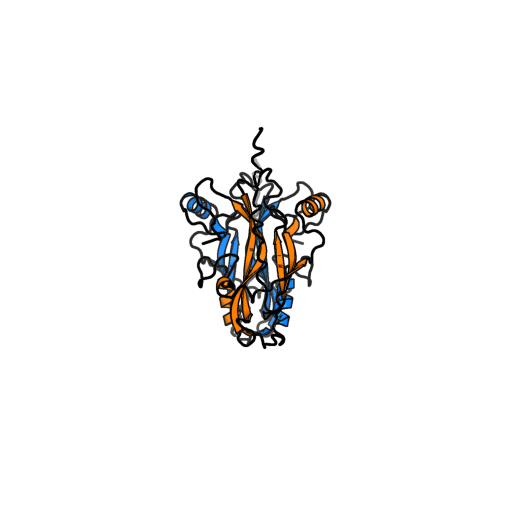 5.293 1.626 -1.389 1 98.56 166 ALA B C 1
ATOM 2802 O O . ALA B 1 166 ? 5.617 1.505 -2.572 1 98.56 166 ALA B O 1
ATOM 2803 N N . VAL B 1 167 ? 4.102 2.123 -0.943 1 98.31 167 VAL B N 1
ATOM 2804 C CA . VAL B 1 167 ? 3.113 2.465 -1.961 1 98.31 167 VAL B CA 1
ATOM 2805 C C . VAL B 1 167 ? 2.748 3.943 -1.851 1 98.31 167 VAL B C 1
ATOM 2807 O O . VAL B 1 167 ? 2.023 4.477 -2.695 1 98.31 167 VAL B O 1
ATOM 2810 N N . GLY B 1 168 ? 3.189 4.582 -0.799 1 98.25 168 GLY B N 1
ATOM 2811 C CA . GLY B 1 168 ? 2.99 6 -0.549 1 98.25 168 GLY B CA 1
ATOM 2812 C C . GLY B 1 168 ? 3.652 6.48 0.729 1 98.25 168 GLY B C 1
ATOM 2813 O O . GLY B 1 168 ? 4.465 5.766 1.318 1 98.25 168 GLY B O 1
ATOM 2814 N N . CYS B 1 169 ? 3.277 7.715 1.092 1 98.38 169 CYS B N 1
ATOM 2815 C CA . CYS B 1 169 ? 3.85 8.297 2.301 1 98.38 169 CYS B CA 1
ATOM 2816 C C . CYS B 1 169 ? 2.76 8.875 3.195 1 98.38 169 CYS B C 1
ATOM 2818 O O . CYS B 1 169 ? 1.695 9.266 2.711 1 98.38 169 CYS B O 1
ATOM 2820 N N . THR B 1 170 ? 3.045 8.914 4.496 1 97.31 170 THR B N 1
ATOM 2821 C CA . THR B 1 170 ? 2.168 9.5 5.504 1 97.31 170 THR B CA 1
ATOM 2822 C C . THR B 1 170 ? 2.959 10.398 6.445 1 97.31 170 THR B C 1
ATOM 2824 O O . THR B 1 170 ? 4.184 10.297 6.535 1 97.31 170 THR B O 1
ATOM 2827 N N . GLU B 1 171 ? 2.219 11.312 7.051 1 95.56 171 GLU B N 1
ATOM 2828 C CA . GLU B 1 171 ? 2.832 12.156 8.07 1 95.56 171 GLU B CA 1
ATOM 2829 C C . GLU B 1 171 ? 2.654 11.57 9.461 1 95.56 171 GLU B C 1
ATOM 2831 O O . GLU B 1 171 ? 1.537 11.227 9.859 1 95.56 171 GLU B O 1
ATOM 2836 N N . VAL B 1 172 ? 3.744 11.492 10.18 1 92.81 172 VAL B N 1
ATOM 2837 C CA . VAL B 1 172 ? 3.713 10.93 11.523 1 92.81 172 VAL B CA 1
ATOM 2838 C C . VAL B 1 172 ? 4.078 12.008 12.539 1 92.81 172 VAL B C 1
ATOM 2840 O O . VAL B 1 172 ? 4.969 12.828 12.305 1 92.81 172 VAL B O 1
ATOM 2843 N N . ARG B 1 173 ? 3.455 11.914 13.664 1 85.12 173 ARG B N 1
ATOM 2844 C CA . ARG B 1 173 ? 3.703 12.859 14.742 1 85.12 173 ARG B CA 1
ATOM 2845 C C . ARG B 1 173 ? 4.605 12.242 15.812 1 85.12 173 ARG B C 1
ATOM 2847 O O . ARG B 1 173 ? 4.449 11.07 16.172 1 85.12 173 ARG B O 1
ATOM 2854 N N . HIS B 1 174 ? 5.543 13.148 16.219 1 79.88 174 HIS B N 1
ATOM 2855 C CA . HIS B 1 174 ? 6.426 12.734 17.312 1 79.88 174 HIS B CA 1
ATOM 2856 C C . HIS B 1 174 ? 5.973 13.32 18.641 1 79.88 174 HIS B C 1
ATOM 2858 O O . HIS B 1 174 ? 5.512 14.461 18.703 1 79.88 174 HIS B O 1
ATOM 2864 N N . ARG B 1 175 ? 5.551 12.617 19.578 1 66.69 175 ARG B N 1
ATOM 2865 C CA . ARG B 1 175 ? 5.219 13.102 20.922 1 66.69 175 ARG B CA 1
ATOM 2866 C C . ARG B 1 175 ? 6.48 13.43 21.703 1 66.69 175 ARG B C 1
ATOM 2868 O O . ARG B 1 175 ? 7.512 12.781 21.547 1 66.69 175 ARG B O 1
ATOM 2875 N N . PRO B 1 176 ? 6.438 14.797 22.172 1 57.47 176 PRO B N 1
ATOM 2876 C CA . PRO B 1 176 ? 7.594 15.195 22.969 1 57.47 176 PRO B CA 1
ATOM 2877 C C . PRO B 1 176 ? 8.141 14.047 23.812 1 57.47 176 PRO B C 1
ATOM 2879 O O . PRO B 1 176 ? 9.336 14.016 24.125 1 57.47 176 PRO B O 1
ATOM 2882 N N . ARG B 1 177 ? 7.238 13.445 24.438 1 51.16 177 ARG B N 1
ATOM 2883 C CA . ARG B 1 177 ? 7.793 12.406 25.297 1 51.16 177 ARG B CA 1
ATOM 2884 C C . ARG B 1 177 ? 8.406 11.281 24.469 1 51.16 177 ARG B C 1
ATOM 2886 O O . ARG B 1 177 ? 8.258 11.242 23.25 1 51.16 177 ARG B O 1
ATOM 2893 N N . GLY B 1 178 ? 9.023 10.125 24.922 1 41.34 178 GLY B N 1
ATOM 2894 C CA . GLY B 1 178 ? 9.812 8.969 24.531 1 41.34 178 GLY B CA 1
ATOM 2895 C C . GLY B 1 178 ? 9.305 8.281 23.281 1 41.34 178 GLY B C 1
ATOM 2896 O O . GLY B 1 178 ? 9.719 7.168 22.969 1 41.34 178 GLY B O 1
ATOM 2897 N N . ASN B 1 179 ? 8.156 8.508 22.922 1 40.91 179 ASN B N 1
ATOM 2898 C CA . ASN B 1 179 ? 7.672 7.367 22.156 1 40.91 179 ASN B CA 1
ATOM 2899 C C . ASN B 1 179 ? 8.297 7.324 20.766 1 40.91 179 ASN B C 1
ATOM 2901 O O . ASN B 1 179 ? 7.953 8.141 19.906 1 40.91 179 ASN B O 1
ATOM 2905 N N . PRO B 1 180 ? 9.547 7.113 20.688 1 39.59 180 PRO B N 1
ATOM 2906 C CA . PRO B 1 180 ? 10.07 6.809 19.344 1 39.59 180 PRO B CA 1
ATOM 2907 C C . PRO B 1 180 ? 9.141 5.914 18.547 1 39.59 180 PRO B C 1
ATOM 2909 O O . PRO B 1 180 ? 8.562 4.965 19.078 1 39.59 180 PRO B O 1
ATOM 2912 N N . PHE B 1 181 ? 8.141 6.215 17.766 1 43.09 181 PHE B N 1
ATOM 2913 C CA . PHE B 1 181 ? 7.953 5.129 16.812 1 43.09 181 PHE B CA 1
ATOM 2914 C C . PHE B 1 181 ? 9.266 4.387 16.578 1 43.09 181 PHE B C 1
ATOM 2916 O O . PHE B 1 181 ? 10.148 4.891 15.883 1 43.09 181 PHE B O 1
ATOM 2923 N N . SER B 1 182 ? 10.016 3.977 17.594 1 36 182 SER B N 1
ATOM 2924 C CA . SER B 1 182 ? 11.188 3.158 17.281 1 36 182 SER B CA 1
ATOM 2925 C C . SER B 1 182 ? 10.898 2.182 16.156 1 36 182 SER B C 1
ATOM 2927 O O . SER B 1 182 ? 10.156 1.212 16.328 1 36 182 SER B O 1
ATOM 2929 N N . LEU B 1 183 ? 10.555 2.533 15.047 1 36.31 183 LEU B N 1
ATOM 2930 C CA . LEU B 1 183 ? 10.742 1.556 13.984 1 36.31 183 LEU B CA 1
ATOM 2931 C C . LEU B 1 183 ? 11.906 0.625 14.297 1 36.31 183 LEU B C 1
ATOM 2933 O O . LEU B 1 183 ? 12.172 -0.32 13.547 1 36.31 183 LEU B O 1
ATOM 2937 N N . ASP B 1 184 ? 12.898 0.975 14.969 1 31.58 184 ASP B N 1
ATOM 2938 C CA . ASP B 1 184 ? 14.18 0.325 15.25 1 31.58 184 ASP B CA 1
ATOM 2939 C C . ASP B 1 184 ? 13.984 -0.879 16.172 1 31.58 184 ASP B C 1
ATOM 2941 O O . ASP B 1 184 ? 14.945 -1.604 16.453 1 31.58 184 ASP B O 1
ATOM 2945 N N . ASP B 1 185 ? 12.922 -1.008 16.969 1 29.84 185 ASP B N 1
ATOM 2946 C CA . ASP B 1 185 ? 13.219 -2.197 17.766 1 29.84 185 ASP B CA 1
ATOM 2947 C C . ASP B 1 185 ? 13.125 -3.461 16.906 1 29.84 185 ASP B C 1
ATOM 2949 O O . ASP B 1 185 ? 12.273 -3.551 16.016 1 29.84 185 ASP B O 1
#

pLDDT: mean 84.02, std 18.62, range [29.53, 98.75]

Sequence (370 aa):
MISVYTILTTLYFLGATAAMTIRCNRPLTLTYSKNEGDILKESRYILPNSHGIRHGLGTLFTIDPAFINIQHINHSEKTTCEEIRSSTLSNYHVTLAESASCPWYYRKNIDENRVPREFMEAKCACKCSVHSRNCARTTCREVYRYVTVLRRTSCTEVAEVIEPIAVGCTEVRHRPRGNPFSLDDMISVYTILTTLYFLGATAAMTIRCNRPLTLTYSKNEGDILKESRYILPNSHGIRHGLGTLFTIDPAFINIQHINHSEKTTCEEIRSSTLSNYHVTLAESASCPWYYRKNIDENRVPREFMEAKCACKCSVHSRNCARTTCREVYRYVTVLRRTSCTEVAEVIEPIAVGCTEVRHRPRGNPFSLDD

Radius of gyration: 24.65 Å; Cα contacts (8 Å, |Δi|>4): 733; chains: 2; bounding box: 123×56×44 Å

InterPro domains:
  IPR010345 Interleukin-17 family [PF06083] (102-172)
  IPR029034 Cystine-knot cytokine [G3DSA:2.10.90.10] (65-176)
  IPR029034 Cystine-knot cytokine [SSF57501] (76-173)

Organism: Crassostrea virginica (NCBI:txid6565)

Solvent-accessible surface area (backbone atoms only — not comparable to full-atom values): 20880 Å² total; per-residue (Å²): 135,85,80,78,78,78,79,78,76,77,75,77,72,76,63,76,72,71,74,70,58,65,82,60,89,66,78,73,81,68,91,50,74,39,41,46,68,54,50,35,54,35,32,47,52,66,44,80,86,35,92,78,40,38,75,87,40,25,42,50,83,79,48,61,66,40,44,58,56,75,41,78,45,76,67,43,88,56,63,44,41,68,54,43,56,54,46,53,74,71,41,68,81,52,53,71,45,58,34,23,42,23,25,40,25,40,26,36,43,35,22,76,43,30,45,65,38,51,38,45,27,38,42,58,29,28,68,24,39,79,82,50,92,59,64,80,48,34,34,39,40,70,34,46,46,44,43,80,31,41,29,41,75,45,89,87,39,71,41,83,36,40,36,54,42,26,56,34,31,20,40,30,54,51,56,92,63,81,45,62,74,55,64,76,112,136,86,80,77,78,78,78,79,77,77,74,77,71,75,64,74,72,71,74,69,58,67,82,63,89,68,77,73,82,66,92,47,74,40,40,47,68,54,51,37,54,35,33,46,54,65,44,80,85,35,93,78,41,37,74,89,41,25,41,50,83,78,48,63,66,41,45,59,58,74,44,77,45,76,67,43,87,54,63,43,40,68,52,42,55,55,45,52,74,71,41,68,80,53,52,72,45,56,34,23,39,23,26,39,27,41,26,37,43,34,23,78,44,31,44,66,40,50,37,45,28,36,44,59,29,29,69,23,42,76,80,51,93,59,64,80,48,33,34,38,41,69,32,45,45,44,43,82,31,40,29,40,75,46,90,87,39,71,42,82,36,40,36,54,43,26,57,34,32,19,40,32,54,52,57,94,62,85,41,57,70,55,65,76,110

Secondary structure (DSSP, 8-state):
------------------------SS------EEEHHHHHHHHGGGSTT-TTPBTTTBTGGGS-GGG--EEEEE-SS--SHHHHHHHHHH-S---HHHHBSS-EEEEEEEETTEES-EEEEEEES-SS-TT-SSTTSEEEEEEEEEEEEEEESSSS-EEEEEEEEEEEEEEEE--SSS----TT-/------------------------SS------EEEHHHHHHHHGGGSTT-TTPBTTTBTGGGS-GGG--EEEEE-SS--SHHHHHHHHHH-S---HHHHBSS-EEEEEEEETTEES-EEEEEEES-SS-TT-SSTTSEEEEEEEEEEEEEEESSSS-EEEEEEEEEEEEEEEE--SSS----TT-